Protein 3ELB (pdb70)

CATH classification: 3.40.50.620 (+1 more: 3.40.50.620)

Foldseek 3Di:
DDPAAEEEEEDAQLDFLQVLVQLLQRLCRPAYEYEHAAQVQVVVPPNGRLDHQVQSLLCVQQQSHPYYHYHDHPADAPVVCVVVVHQAYEDADDQAADPVRHHSCCHRVVVVRYHYDYGAPWDDPVLLLVLVAAPDDIPDDFDPVLLVSLAPPDADDPPEAEEEEEDACAPPGSLNLLQLVQVLVPGPHYAYEYEHAAQVVCCVVVHGHPDSHLRRSSSRVSRGNSHNYYRSHDDQAPDPCNCVVNVHQAYEDEPDDQDADPVRHRSCPVCVVVVRYDYHHSVDPDDPVVVSVSSVD

Solvent-accessible surface area: 14843 Å² total

Structure (mmCIF, N/CA/C/O backbone):
data_3ELB
#
_entry.id   3ELB
#
_cell.length_a   74.179
_cell.length_b   74.179
_cell.length_c   139.723
_cell.angle_alpha   90.00
_cell.angle_beta   90.00
_cell.angle_gamma   90.00
#
_symmetry.space_group_name_H-M   'P 41 21 2'
#
loop_
_entity.id
_entity.type
_entity.pdbx_description
1 polymer 'Ethanolamine-phosphate cytidylyltransferase'
2 non-polymer "CYTIDINE-5'-MONOPHOSPHATE"
3 non-polymer GLYCEROL
4 water water
#
loop_
_atom_site.group_PDB
_atom_site.id
_atom_site.type_symbol
_atom_site.label_atom_id
_atom_site.label_alt_id
_atom_site.label_comp_id
_atom_site.label_asym_id
_atom_site.label_entity_id
_atom_site.label_seq_id
_atom_site.pdbx_PDB_ins_code
_atom_site.Cartn_x
_atom_site.Cartn_y
_atom_site.Cartn_z
_atom_site.occupancy
_atom_site.B_iso_or_equiv
_atom_site.auth_seq_id
_atom_site.auth_comp_id
_atom_site.auth_asym_id
_atom_site.auth_atom_id
_atom_site.pdbx_PDB_model_num
ATOM 1 N N . GLY A 1 4 ? 54.822 30.294 68.660 1.00 45.15 19 GLY A N 1
ATOM 2 C CA . GLY A 1 4 ? 53.465 30.801 68.302 1.00 44.39 19 GLY A CA 1
ATOM 3 C C . GLY A 1 4 ? 52.364 30.137 69.098 1.00 44.30 19 GLY A C 1
ATOM 4 O O . GLY A 1 4 ? 51.205 30.527 68.971 1.00 44.70 19 GLY A O 1
ATOM 5 N N . ARG A 1 5 ? 52.699 29.099 69.878 1.00 43.73 20 ARG A N 1
ATOM 6 C CA . ARG A 1 5 ? 51.798 28.631 70.932 1.00 42.74 20 ARG A CA 1
ATOM 7 C C . ARG A 1 5 ? 52.469 28.122 72.237 1.00 41.30 20 ARG A C 1
ATOM 8 O O . ARG A 1 5 ? 52.348 28.828 73.244 1.00 42.28 20 ARG A O 1
ATOM 16 N N . ARG A 1 6 ? 53.144 26.967 72.314 1.00 38.73 21 ARG A N 1
ATOM 17 C CA . ARG A 1 6 ? 53.303 25.956 71.283 1.00 36.65 21 ARG A CA 1
ATOM 18 C C . ARG A 1 6 ? 52.087 25.038 71.226 1.00 33.69 21 ARG A C 1
ATOM 19 O O . ARG A 1 6 ? 51.232 25.083 72.107 1.00 33.60 21 ARG A O 1
ATOM 23 N N . ALA A 1 7 ? 52.021 24.202 70.195 1.00 29.96 22 ALA A N 1
ATOM 24 C CA . ALA A 1 7 ? 50.890 23.298 70.024 1.00 27.48 22 ALA A CA 1
ATOM 25 C C . ALA A 1 7 ? 50.923 22.246 71.117 1.00 24.61 22 ALA A C 1
ATOM 26 O O . ALA A 1 7 ? 51.990 21.758 71.480 1.00 23.17 22 ALA A O 1
ATOM 28 N N . VAL A 1 8 ? 49.746 21.897 71.624 1.00 21.65 23 VAL A N 1
ATOM 29 C CA . VAL A 1 8 ? 49.627 20.766 72.554 1.00 20.33 23 VAL A CA 1
ATOM 30 C C . VAL A 1 8 ? 49.027 19.577 71.799 1.00 18.26 23 VAL A C 1
ATOM 31 O O . VAL A 1 8 ? 47.909 19.641 71.304 1.00 16.94 23 VAL A O 1
ATOM 35 N N . ARG A 1 9 ? 49.801 18.522 71.688 1.00 17.35 24 ARG A N 1
ATOM 36 C CA . ARG A 1 9 ? 49.416 17.337 70.968 1.00 17.08 24 ARG A CA 1
ATOM 37 C C . ARG A 1 9 ? 48.970 16.332 72.017 1.00 16.94 24 ARG A C 1
ATOM 38 O O . ARG A 1 9 ? 49.697 16.081 72.975 1.00 17.12 24 ARG A O 1
ATOM 46 N N . VAL A 1 10 ? 47.782 15.761 71.820 1.00 16.42 25 VAL A N 1
ATOM 47 C CA . VAL A 1 10 ? 47.141 14.856 72.791 1.00 15.63 25 VAL A CA 1
ATOM 48 C C . VAL A 1 10 ? 47.047 13.453 72.222 1.00 16.38 25 VAL A C 1
ATOM 49 O O . VAL A 1 10 ? 46.723 13.293 71.047 1.00 16.32 25 VAL A O 1
ATOM 53 N N . TRP A 1 11 ? 47.310 12.454 73.073 1.00 16.53 26 TRP A N 1
ATOM 54 C CA . TRP A 1 11 ? 47.260 11.030 72.737 1.00 16.44 26 TRP A CA 1
ATOM 55 C C . TRP A 1 11 ? 46.077 10.347 73.439 1.00 16.83 26 TRP A C 1
ATOM 56 O O . TRP A 1 11 ? 45.820 10.615 74.631 1.00 16.40 26 TRP A O 1
ATOM 67 N N . CYS A 1 12 ? 45.364 9.503 72.693 1.00 16.38 27 CYS A N 1
ATOM 68 C CA . CYS A 1 12 ? 44.474 8.485 73.249 1.00 16.75 27 CYS A CA 1
ATOM 69 C C . CYS A 1 12 ? 4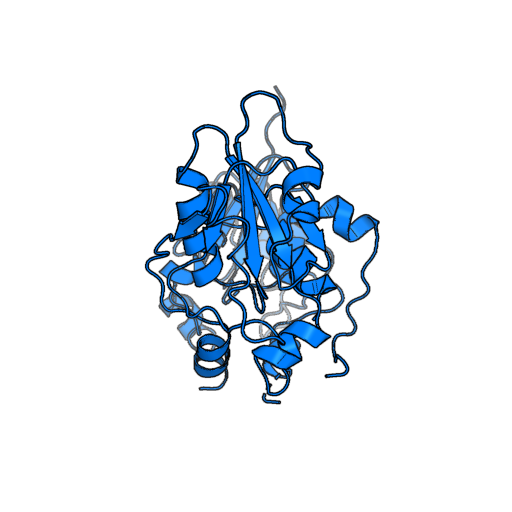4.846 7.187 72.611 1.00 16.62 27 CYS A C 1
ATOM 70 O O . CYS A 1 12 ? 45.386 7.180 71.494 1.00 16.46 27 CYS A O 1
ATOM 73 N N . ASP A 1 13 ? 44.522 6.088 73.267 1.00 16.77 28 ASP A N 1
ATOM 74 C CA . ASP A 1 13 ? 44.556 4.784 72.599 1.00 18.15 28 ASP A CA 1
ATOM 75 C C . ASP A 1 13 ? 43.457 3.853 73.107 1.00 18.52 28 ASP A C 1
ATOM 76 O O . ASP A 1 13 ? 42.790 4.146 74.097 1.00 18.14 28 ASP A O 1
ATOM 81 N N . GLY A 1 14 ? 43.246 2.763 72.390 1.00 19.21 29 GLY A N 1
ATOM 82 C CA . GLY A 1 14 ? 42.157 1.863 72.724 1.00 20.19 29 GLY A CA 1
ATOM 83 C C . GLY A 1 14 ? 41.894 0.853 71.646 1.00 19.72 29 GLY A C 1
ATOM 84 O O . GLY A 1 14 ? 42.576 0.814 70.619 1.00 20.24 29 GLY A O 1
ATOM 85 N N . CYS A 1 15 ? 40.908 0.012 71.904 1.00 20.26 30 CYS A N 1
ATOM 86 C CA . CYS A 1 15 ? 40.482 -1.003 70.955 1.00 20.56 30 CYS A CA 1
ATOM 87 C C . CYS A 1 15 ? 39.548 -0.400 69.889 1.00 19.83 30 CYS A C 1
ATOM 88 O O . CYS A 1 15 ? 39.639 -0.735 68.705 1.00 18.86 30 CYS A O 1
ATOM 91 N N . TYR A 1 16 ? 38.631 0.472 70.313 1.00 19.72 31 TYR A N 1
ATOM 92 C CA . TYR A 1 16 ? 37.626 1.054 69.394 1.00 19.96 31 TYR A CA 1
ATOM 93 C C . TYR A 1 16 ? 36.931 -0.041 68.579 1.00 20.34 31 TYR A C 1
ATOM 94 O O . TYR A 1 16 ? 36.826 0.027 67.354 1.00 20.79 31 TYR A O 1
ATOM 103 N N . ASP A 1 17 ? 36.478 -1.062 69.291 1.00 20.73 32 ASP A N 1
ATOM 104 C CA . ASP A 1 17 ? 35.756 -2.171 68.704 1.00 21.93 32 ASP A CA 1
ATOM 105 C C . ASP A 1 17 ? 34.264 -1.924 68.968 1.00 22.52 32 ASP A C 1
ATOM 106 O O . ASP A 1 17 ? 33.852 -1.943 70.115 1.00 22.37 32 ASP A O 1
ATOM 119 N N . VAL A 1 19 ? 32.513 1.133 67.875 1.00 21.02 34 VAL A N 1
ATOM 120 C CA . VAL A 1 19 ? 32.579 2.529 68.279 1.00 19.94 34 VAL A CA 1
ATOM 121 C C . VAL A 1 19 ? 31.170 3.071 68.487 1.00 19.20 34 VAL A C 1
ATOM 122 O O . VAL A 1 19 ? 30.279 2.827 67.673 1.00 20.18 34 VAL A O 1
ATOM 126 N N . HIS A 1 20 ? 30.950 3.755 69.600 1.00 17.68 35 HIS A N 1
ATOM 127 C CA . HIS A 1 20 ? 29.667 4.386 69.863 1.00 16.57 35 HIS A CA 1
ATOM 128 C C . HIS A 1 20 ? 29.905 5.807 70.338 1.00 16.21 35 HIS A C 1
ATOM 129 O O . HIS A 1 20 ? 31.045 6.246 70.495 1.00 16.64 35 HIS A O 1
ATOM 136 N N . TYR A 1 21 ? 28.837 6.536 70.618 1.00 16.45 36 TYR A N 1
ATOM 137 C CA . TYR A 1 21 ? 28.989 7.973 70.903 1.00 16.64 36 TYR A CA 1
ATOM 138 C C . TYR A 1 21 ? 29.745 8.251 72.207 1.00 16.98 36 TYR A C 1
ATOM 139 O O . TYR A 1 21 ? 30.218 9.355 72.406 1.00 16.63 36 TYR A O 1
ATOM 148 N N . GLY A 1 22 ? 29.834 7.259 73.098 1.00 17.43 37 GLY A N 1
ATOM 149 C CA . GLY A 1 22 ? 30.766 7.309 74.225 1.00 17.35 37 GLY A CA 1
ATOM 150 C C . GLY A 1 22 ? 32.245 7.438 73.852 1.00 17.67 37 GLY A C 1
ATOM 151 O O . GLY A 1 22 ? 32.983 8.265 74.417 1.00 19.02 37 GLY A O 1
ATOM 152 N N . HIS A 1 23 ? 32.711 6.611 72.931 1.00 17.52 38 HIS A N 1
ATOM 153 C CA 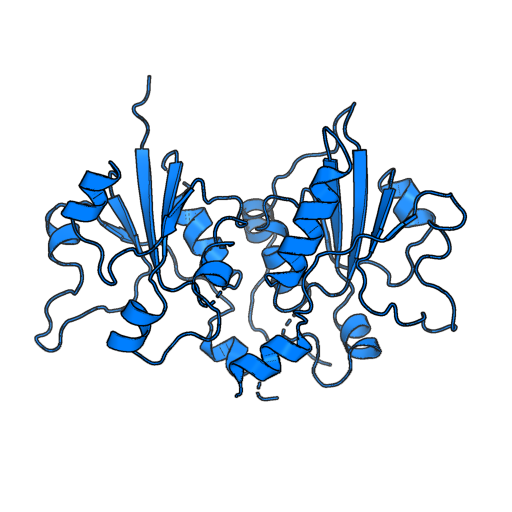. HIS A 1 23 ? 34.073 6.740 72.422 1.00 17.19 38 HIS A CA 1
ATOM 154 C C . HIS A 1 23 ? 34.229 8.116 71.792 1.00 16.52 38 HIS A C 1
ATOM 155 O O . HIS A 1 23 ? 35.182 8.832 72.076 1.00 17.00 38 HIS A O 1
ATOM 162 N N . SER A 1 24 ? 33.247 8.514 70.990 1.00 16.18 39 SER A N 1
ATOM 163 C CA . SER A 1 24 ? 33.261 9.824 70.338 1.00 16.13 39 SER A CA 1
ATOM 164 C C . SER A 1 24 ? 33.357 10.975 71.321 1.00 15.44 39 SER A C 1
ATOM 165 O O . SER A 1 24 ? 34.083 11.922 71.088 1.00 15.04 39 SER A O 1
ATOM 168 N N . ASN A 1 25 ? 32.583 10.920 72.398 1.00 15.19 40 ASN A N 1
ATOM 169 C CA . ASN A 1 25 ? 32.577 11.987 73.369 1.00 14.73 40 ASN A CA 1
ATOM 170 C C . ASN A 1 25 ? 33.901 12.036 74.127 1.00 14.73 40 ASN A C 1
ATOM 171 O O . ASN A 1 25 ? 34.353 13.107 74.509 1.00 14.86 40 ASN A O 1
ATOM 176 N N . GLN A 1 26 ? 34.501 10.880 74.386 1.00 14.48 41 GLN A N 1
ATOM 177 C CA . GLN A 1 26 ? 35.814 10.835 75.031 1.00 15.82 41 GLN A CA 1
ATOM 178 C C . GLN A 1 26 ? 36.884 11.483 74.119 1.00 14.60 41 GLN A C 1
ATOM 179 O O . GLN A 1 26 ? 37.697 12.291 74.566 1.00 13.97 41 GLN A O 1
ATOM 185 N N . LEU A 1 27 ? 36.849 11.161 72.834 1.00 14.11 42 LEU A N 1
ATOM 186 C CA . LEU A 1 27 ? 37.788 11.772 71.875 1.00 14.05 42 LEU A CA 1
ATOM 187 C C . LEU A 1 27 ? 37.567 13.267 71.747 1.00 13.55 42 LEU A C 1
ATOM 188 O O . LEU A 1 27 ? 38.516 14.026 71.630 1.00 13.98 42 LEU A O 1
ATOM 193 N N . ARG A 1 28 ? 36.314 13.701 71.772 1.00 13.58 43 ARG A N 1
ATOM 194 C CA . ARG A 1 28 ? 36.004 15.149 71.761 1.00 13.57 43 ARG A CA 1
ATOM 195 C C . ARG A 1 28 ? 36.655 15.854 72.943 1.00 12.89 43 ARG A C 1
ATOM 196 O O . ARG A 1 28 ? 37.222 16.962 72.817 1.00 12.55 43 ARG A O 1
ATOM 204 N N . GLN A 1 29 ? 36.534 15.225 74.108 1.00 13.10 44 GLN A N 1
ATOM 205 C CA . GLN A 1 29 ? 37.074 15.784 75.342 1.00 13.56 44 GLN A CA 1
ATOM 206 C C . GLN A 1 29 ? 38.586 15.880 75.285 1.00 14.02 44 GLN A C 1
ATOM 207 O O . GLN A 1 29 ? 39.167 16.865 75.704 1.00 13.58 44 GLN A O 1
ATOM 213 N N . ALA A 1 30 ? 39.205 14.826 74.791 1.00 13.63 45 ALA A N 1
ATOM 214 C CA . ALA A 1 30 ? 40.647 14.786 74.664 1.00 14.62 45 ALA A CA 1
ATOM 215 C C . ALA A 1 30 ? 41.127 15.895 73.734 1.00 14.79 45 ALA A C 1
ATOM 216 O O . ALA A 1 30 ? 42.069 16.625 74.054 1.00 14.14 45 ALA A O 1
ATOM 218 N N . ARG A 1 31 ? 40.446 16.058 72.597 1.00 15.32 46 ARG A N 1
ATOM 219 C CA . ARG A 1 31 ? 40.836 17.096 71.642 1.00 15.68 46 ARG A CA 1
ATOM 220 C C . ARG A 1 31 ? 40.661 18.506 72.242 1.00 16.01 46 ARG A C 1
ATOM 221 O O . ARG A 1 31 ? 41.474 19.402 71.981 1.00 16.60 46 ARG A O 1
ATOM 229 N N . ALA A 1 32 ? 39.630 18.702 73.061 1.00 16.14 47 ALA A N 1
ATOM 230 C CA . ALA A 1 32 ? 39.407 20.006 73.729 1.00 16.14 47 ALA A CA 1
ATOM 231 C C . ALA A 1 32 ? 40.513 20.405 74.740 1.00 16.47 47 ALA A C 1
ATOM 232 O O . ALA A 1 32 ? 40.650 21.584 75.069 1.00 16.74 47 ALA A O 1
ATOM 242 N N . GLY A 1 34 ? 43.706 20.154 74.016 1.00 17.27 49 GLY A N 1
ATOM 243 C CA . GLY A 1 34 ? 44.896 20.557 73.287 1.00 17.32 49 GLY A CA 1
ATOM 244 C C . GLY A 1 34 ? 44.567 21.082 71.910 1.00 17.29 49 GLY A C 1
ATOM 245 O O . GLY A 1 34 ? 43.510 21.619 71.695 1.00 16.63 49 GLY A O 1
ATOM 246 N N . ASP A 1 35 ? 45.489 20.915 70.978 1.00 17.68 50 ASP A N 1
ATOM 247 C CA . ASP A 1 35 ? 45.327 21.508 69.648 1.00 18.47 50 ASP A CA 1
ATOM 248 C C . ASP A 1 35 ? 45.228 20.456 68.579 1.00 17.54 50 ASP A C 1
ATOM 249 O O . ASP A 1 35 ? 44.851 20.757 67.445 1.00 18.78 50 ASP A O 1
ATOM 254 N N . TYR A 1 36 ? 45.556 19.221 68.926 1.00 16.37 51 TYR A N 1
ATOM 255 C CA . TYR A 1 36 ? 45.728 18.159 67.942 1.00 15.46 51 TYR A CA 1
ATOM 256 C C . TYR A 1 36 ? 45.556 16.835 68.647 1.00 14.46 51 TYR A C 1
ATOM 257 O O . TYR A 1 36 ? 46.057 16.669 69.741 1.00 14.88 51 TYR A O 1
ATOM 266 N N . LEU A 1 37 ? 44.886 15.881 68.006 1.00 15.41 52 LEU A N 1
ATOM 267 C CA . LEU A 1 37 ? 44.608 14.585 68.614 1.00 14.92 52 LEU A CA 1
ATOM 268 C C . LEU A 1 37 ? 45.055 13.414 67.776 1.00 15.15 52 LEU A C 1
ATOM 269 O O . LEU A 1 37 ? 44.673 13.274 66.630 1.00 15.46 52 LEU A O 1
ATOM 274 N N . ILE A 1 38 ? 45.849 12.547 68.388 1.00 15.16 53 ILE A N 1
ATOM 275 C CA . ILE A 1 38 ? 46.348 11.364 67.754 1.00 14.90 53 ILE A CA 1
ATOM 276 C C . ILE A 1 38 ? 45.850 10.177 68.543 1.00 14.66 53 ILE A C 1
ATOM 277 O O . ILE A 1 38 ? 45.918 10.194 69.777 1.00 14.06 53 ILE A O 1
ATOM 282 N N . VAL A 1 39 ? 45.335 9.167 67.852 1.00 14.22 54 VAL A N 1
ATOM 283 C CA . VAL A 1 39 ? 44.717 8.044 68.503 1.00 15.02 54 VAL A CA 1
ATOM 284 C C . VAL A 1 39 ? 45.414 6.750 68.102 1.00 16.14 54 VAL A C 1
ATOM 285 O O . VAL A 1 39 ? 45.406 6.368 66.922 1.00 16.83 54 VAL A O 1
ATOM 289 N N . GLY A 1 40 ? 46.040 6.093 69.073 1.00 16.80 55 GLY A N 1
ATOM 290 C CA . GLY A 1 40 ? 46.645 4.769 68.840 1.00 17.95 55 GLY A CA 1
ATOM 291 C C . GLY A 1 40 ? 45.607 3.655 68.890 1.00 18.35 55 GLY A C 1
ATOM 292 O O . GLY A 1 40 ? 44.854 3.566 69.836 1.00 18.57 55 GLY A O 1
ATOM 293 N N . VAL A 1 41 ? 45.552 2.820 67.869 1.00 18.66 56 VAL A N 1
ATOM 294 C CA . VAL A 1 41 ? 44.586 1.732 67.831 1.00 19.33 56 VAL A CA 1
ATOM 295 C C . VAL A 1 41 ? 45.304 0.387 67.772 1.00 20.22 56 VAL A C 1
ATOM 296 O O . VAL A 1 41 ? 46.187 0.201 66.934 1.00 20.63 56 VAL A O 1
ATOM 300 N N . HIS A 1 42 ? 44.907 -0.548 68.634 1.00 20.97 57 HIS A N 1
ATOM 301 C CA . HIS A 1 42 ? 45.626 -1.824 68.775 1.00 21.95 57 HIS A CA 1
ATOM 302 C C . HIS A 1 42 ? 45.284 -2.789 67.642 1.00 22.67 57 HIS A C 1
ATOM 303 O O . HIS A 1 42 ? 44.165 -2.769 67.107 1.00 22.81 57 HIS A O 1
ATOM 310 N N . THR A 1 43 ? 46.231 -3.667 67.311 1.00 23.20 58 THR A N 1
ATOM 311 C CA . THR A 1 43 ? 46.006 -4.731 66.323 1.00 23.78 58 THR A CA 1
ATOM 312 C C . THR A 1 43 ? 45.066 -5.814 66.863 1.00 24.48 58 THR A C 1
ATOM 313 O O . THR A 1 43 ? 44.935 -5.977 68.063 1.00 23.57 58 THR A O 1
ATOM 317 N N . ASP A 1 44 ? 44.434 -6.567 65.971 1.00 26.36 59 ASP A N 1
ATOM 318 C CA . ASP A 1 44 ? 43.639 -7.717 66.395 1.00 28.57 59 ASP A CA 1
ATOM 319 C C . ASP A 1 44 ? 44.462 -8.659 67.302 1.00 30.06 59 ASP A C 1
ATOM 320 O O . ASP A 1 44 ? 43.977 -9.087 68.358 1.00 30.36 59 ASP A O 1
ATOM 325 N N . GLU A 1 45 ? 45.705 -8.958 66.898 1.00 31.97 60 GLU A N 1
ATOM 326 C CA . GLU A 1 45 ? 46.600 -9.867 67.665 1.00 33.37 60 GLU A CA 1
ATOM 327 C C . GLU A 1 45 ? 46.855 -9.340 69.072 1.00 33.20 60 GLU A C 1
ATOM 328 O O . GLU A 1 45 ? 46.690 -10.063 70.067 1.00 33.37 60 GLU A O 1
ATOM 334 N N . GLU A 1 46 ? 47.236 -8.073 69.163 1.00 33.01 61 GLU A N 1
ATOM 335 C CA . GLU A 1 46 ? 47.553 -7.483 70.461 1.00 32.96 61 GLU A CA 1
ATOM 336 C C . GLU A 1 46 ? 46.354 -7.530 71.404 1.00 32.97 61 GLU A C 1
ATOM 337 O O . GLU A 1 46 ? 46.510 -7.760 72.612 1.00 32.97 61 GLU A O 1
ATOM 343 N N . ILE A 1 47 ? 45.160 -7.305 70.857 1.00 32.70 62 ILE A N 1
ATOM 344 C CA . ILE A 1 47 ? 43.944 -7.358 71.651 1.00 32.39 62 ILE A CA 1
ATOM 345 C C . ILE A 1 47 ? 43.668 -8.805 72.099 1.00 33.56 62 ILE A C 1
ATOM 346 O O . ILE A 1 47 ? 43.348 -9.033 73.272 1.00 32.89 62 ILE A O 1
ATOM 351 N N . ALA A 1 48 ? 43.770 -9.764 71.166 1.00 34.73 63 ALA A N 1
ATOM 352 C CA . ALA A 1 48 ? 43.509 -11.188 71.491 1.00 36.30 63 ALA A CA 1
ATOM 353 C C . ALA A 1 48 ? 44.418 -11.692 72.640 1.00 37.30 63 ALA A C 1
ATOM 354 O O . ALA A 1 48 ? 43.973 -12.450 73.503 1.00 38.62 63 ALA A O 1
ATOM 356 N N . LYS A 1 49 ? 45.667 -11.237 72.680 1.00 38.55 64 LYS A N 1
ATOM 357 C CA . LYS A 1 49 ? 46.563 -11.514 73.813 1.00 39.18 64 LYS A CA 1
ATOM 358 C C . LYS A 1 49 ? 45.949 -11.165 75.166 1.00 39.45 64 LYS A C 1
ATOM 359 O O . LYS A 1 49 ? 46.122 -11.899 76.138 1.00 39.55 64 LYS A O 1
ATOM 365 N N . HIS A 1 50 ? 45.236 -10.046 75.235 1.00 39.30 65 HIS A N 1
ATOM 366 C CA . HIS A 1 50 ? 44.758 -9.523 76.516 1.00 39.13 65 HIS A CA 1
ATOM 367 C C . HIS A 1 50 ? 43.325 -9.866 76.852 1.00 39.27 65 HIS A C 1
ATOM 368 O O . HIS A 1 50 ? 42.956 -9.897 78.019 1.00 39.86 65 HIS A O 1
ATOM 375 N N . LYS A 1 51 ? 42.507 -10.099 75.840 1.00 39.48 66 LYS A N 1
ATOM 376 C CA . LYS A 1 51 ? 41.119 -10.468 76.072 1.00 39.60 66 LYS A CA 1
ATOM 377 C C . LYS A 1 51 ? 40.636 -11.175 74.820 1.00 39.33 66 LYS A C 1
ATOM 378 O O . LYS A 1 51 ? 41.460 -11.573 74.006 1.00 39.85 66 LYS A O 1
ATOM 384 N N . GLY A 1 52 ? 39.341 -11.389 74.653 1.00 39.03 67 GLY A N 1
ATOM 385 C CA . GLY A 1 52 ? 38.876 -12.014 73.411 1.00 38.83 67 GLY A CA 1
ATOM 386 C C . GLY A 1 52 ? 39.361 -11.268 72.173 1.00 38.30 67 GLY A C 1
ATOM 387 O O . GLY A 1 52 ? 39.727 -10.097 72.263 1.00 38.92 67 GLY A O 1
ATOM 388 N N . PRO A 1 53 ? 39.384 -11.935 71.008 1.00 37.49 68 PRO A N 1
ATOM 389 C CA . PRO A 1 53 ? 39.628 -11.189 69.773 1.00 36.97 68 PRO A CA 1
ATOM 390 C C . PRO A 1 53 ? 38.479 -10.215 69.472 1.00 36.09 68 PRO A C 1
ATOM 391 O O . PRO A 1 53 ? 37.359 -10.448 69.909 1.00 35.05 68 PRO A O 1
ATOM 395 N N . PRO A 1 54 ? 38.770 -9.110 68.761 1.00 35.41 69 PRO A N 1
ATOM 396 C CA . PRO A 1 54 ? 37.752 -8.094 68.480 1.00 34.84 69 PRO A CA 1
ATOM 397 C C . PRO A 1 54 ? 36.736 -8.511 67.424 1.00 33.97 69 PRO A C 1
ATOM 398 O O . PRO A 1 54 ? 37.023 -9.351 66.573 1.00 33.83 69 PRO A O 1
ATOM 402 N N . VAL A 1 55 ? 35.552 -7.910 67.484 1.00 32.92 70 VAL A N 1
ATOM 403 C CA . VAL A 1 55 ? 34.533 -8.131 66.479 1.00 31.43 70 VAL A CA 1
ATOM 404 C C . VAL A 1 55 ? 34.954 -7.570 65.141 1.00 30.84 70 VAL A C 1
ATOM 405 O O . VAL A 1 55 ? 34.803 -8.228 64.108 1.00 30.55 70 VAL A O 1
ATOM 409 N N . PHE A 1 56 ? 35.488 -6.351 65.150 1.00 29.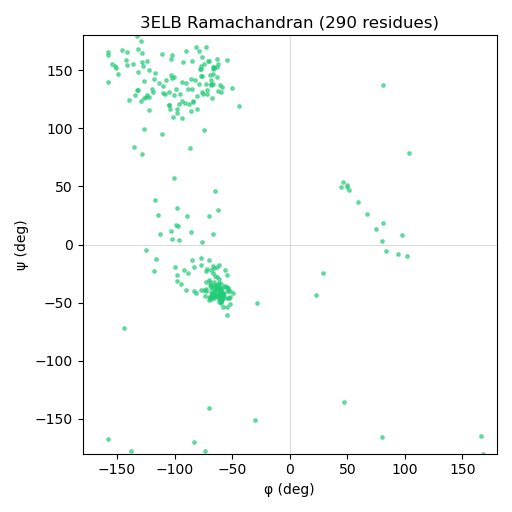75 71 PHE A N 1
ATOM 410 C CA . PHE A 1 56 ? 35.839 -5.691 63.909 1.00 28.93 71 PHE A CA 1
ATOM 411 C C . PHE A 1 56 ? 37.329 -5.805 63.657 1.00 28.95 71 PHE A C 1
ATOM 412 O O . PHE A 1 56 ? 38.134 -5.764 64.590 1.00 29.24 71 PHE A O 1
ATOM 420 N N . THR A 1 57 ? 37.682 -5.956 62.388 1.00 28.92 72 THR A N 1
ATOM 421 C CA . THR A 1 57 ? 39.075 -6.091 61.991 1.00 29.17 72 THR A CA 1
ATOM 422 C C . THR A 1 57 ? 39.798 -4.779 62.262 1.00 28.89 72 THR A C 1
ATOM 423 O O . THR A 1 57 ? 39.187 -3.701 62.249 1.00 28.46 72 THR A O 1
ATOM 427 N N . GLN A 1 58 ? 41.105 -4.873 62.491 1.00 28.55 73 GLN A N 1
ATOM 428 C CA . GLN A 1 58 ? 41.906 -3.692 62.766 1.00 27.91 73 GLN A CA 1
ATOM 429 C C . GLN A 1 58 ? 41.735 -2.631 61.699 1.00 27.11 73 GLN A C 1
ATOM 430 O O . GLN A 1 58 ? 41.692 -1.466 62.039 1.00 26.92 73 GLN A O 1
ATOM 436 N N . GLU A 1 59 ? 41.611 -3.008 60.427 1.00 26.45 74 GLU A N 1
ATOM 437 C CA . GLU A 1 59 ? 41.478 -1.990 59.388 1.00 26.93 74 GLU A CA 1
ATOM 438 C C . GLU A 1 59 ? 40.073 -1.321 59.426 1.00 25.90 74 GLU A C 1
ATOM 439 O O . GLU A 1 59 ? 39.948 -0.145 59.100 1.00 25.01 74 GLU A O 1
ATOM 445 N N . GLU A 1 60 ? 39.043 -2.070 59.822 1.00 24.58 75 GLU A N 1
ATOM 446 C CA . GLU A 1 60 ? 37.722 -1.482 60.086 1.00 23.85 75 GLU A CA 1
ATOM 447 C C . GLU A 1 60 ? 37.805 -0.492 61.242 1.00 22.86 75 GLU A C 1
ATOM 448 O O . GLU A 1 60 ? 37.250 0.603 61.158 1.00 22.80 75 GLU A O 1
ATOM 454 N N . ARG A 1 61 ? 38.507 -0.879 62.307 1.00 22.03 76 ARG A N 1
ATOM 455 C CA . ARG A 1 61 ? 38.584 -0.064 63.511 1.00 20.96 76 ARG A CA 1
ATOM 456 C C . ARG A 1 61 ? 39.376 1.205 63.242 1.00 20.79 76 ARG A C 1
ATOM 457 O O . ARG A 1 61 ? 38.984 2.296 63.716 1.00 19.73 76 ARG A O 1
ATOM 465 N N . TYR A 1 62 ? 40.464 1.078 62.480 1.00 19.69 77 TYR A N 1
ATOM 466 C CA . TYR A 1 62 ? 41.265 2.224 62.088 1.00 20.68 77 TYR A CA 1
ATOM 467 C C . TYR A 1 62 ? 40.431 3.248 61.326 1.00 20.08 77 TYR A C 1
ATOM 468 O O . TYR A 1 62 ? 40.570 4.463 61.519 1.00 19.78 77 TYR A O 1
ATOM 477 N N . LYS A 1 63 ? 39.612 2.752 60.414 1.00 19.75 78 LYS A N 1
ATOM 478 C CA . LYS A 1 63 ? 38.862 3.625 59.520 1.00 20.35 78 LYS A CA 1
ATOM 479 C C . LYS A 1 63 ? 37.763 4.384 60.298 1.00 19.29 78 LYS A C 1
ATOM 480 O O . LYS A 1 63 ? 37.568 5.581 60.115 1.00 17.35 78 LYS A O 1
ATOM 494 N N . VAL A 1 65 ? 37.678 5.102 63.562 1.00 16.77 80 VAL A N 1
ATOM 495 C CA . VAL A 1 65 ? 38.282 6.126 64.427 1.00 16.45 80 VAL A CA 1
ATOM 496 C C . VAL A 1 65 ? 38.677 7.368 63.621 1.00 16.50 80 VAL A C 1
ATOM 497 O O . VAL A 1 65 ? 38.419 8.482 64.036 1.00 15.37 80 VAL A O 1
ATOM 501 N N . GLN A 1 66 ? 39.272 7.165 62.446 1.00 16.81 81 GLN A N 1
ATOM 502 C CA . GLN A 1 66 ? 39.691 8.280 61.590 1.00 16.96 81 GLN A CA 1
ATOM 503 C C . GLN A 1 66 ? 38.510 9.135 61.103 1.00 15.51 81 GLN A C 1
ATOM 504 O O . GLN A 1 66 ? 38.691 10.320 60.814 1.00 14.43 81 GLN A O 1
ATOM 510 N N . ALA A 1 67 ? 37.323 8.524 60.994 1.00 14.22 82 ALA A N 1
ATOM 511 C CA . ALA A 1 67 ? 36.098 9.217 60.563 1.00 14.09 82 ALA A CA 1
ATOM 512 C C . ALA A 1 67 ? 35.512 10.168 61.625 1.00 14.45 82 ALA A C 1
ATOM 513 O O . ALA A 1 67 ? 34.789 11.106 61.285 1.00 14.27 82 ALA A O 1
ATOM 515 N N . ILE A 1 68 ? 35.839 9.929 62.898 1.00 13.45 83 ILE A N 1
ATOM 516 C CA . ILE A 1 68 ? 35.430 10.822 63.993 1.00 13.02 83 ILE A CA 1
ATOM 517 C C . ILE A 1 68 ? 36.134 12.142 63.884 1.00 12.98 83 ILE A C 1
ATOM 518 O O . ILE A 1 68 ? 37.363 12.188 63.881 1.00 13.98 83 ILE A O 1
ATOM 523 N N . LYS A 1 69 ? 35.369 13.228 63.870 1.00 12.86 84 LYS A N 1
ATOM 524 C CA . LYS A 1 69 ? 35.873 14.500 63.406 1.00 13.54 84 LYS A CA 1
ATOM 525 C C . LYS A 1 69 ? 36.926 15.142 64.294 1.00 13.64 84 LYS A C 1
ATOM 526 O O . LYS A 1 69 ? 37.705 15.960 63.822 1.00 13.75 84 LYS A O 1
ATOM 532 N N . TRP A 1 70 ? 36.969 14.764 65.567 1.00 14.14 85 TRP A N 1
ATOM 533 C CA . TRP A 1 70 ? 37.972 15.290 66.481 1.00 14.18 85 TRP A CA 1
ATOM 534 C C . TRP A 1 70 ? 39.384 14.674 66.325 1.00 14.56 85 TRP A C 1
ATOM 535 O O . TRP A 1 70 ? 40.373 15.246 66.819 1.00 14.93 85 TRP A O 1
ATOM 546 N N . VAL A 1 71 ? 39.452 13.528 65.660 1.00 14.38 86 VAL A N 1
ATOM 547 C CA . VAL A 1 71 ? 40.677 12.763 65.479 1.00 14.93 86 VAL A CA 1
ATOM 548 C C . VAL A 1 71 ? 41.480 13.306 64.288 1.00 16.41 86 VAL A C 1
ATOM 549 O O . VAL A 1 71 ? 40.958 13.418 63.176 1.00 15.90 86 VAL A O 1
ATOM 553 N N . ASP A 1 72 ? 42.733 13.681 64.524 1.00 17.05 87 ASP A N 1
ATOM 554 C CA . ASP A 1 72 ? 43.601 14.154 63.424 1.00 18.22 87 ASP A CA 1
ATOM 555 C C . ASP A 1 72 ? 44.377 13.012 62.764 1.00 18.77 87 ASP A C 1
ATOM 556 O O . ASP A 1 72 ? 44.543 12.992 61.546 1.00 18.03 87 ASP A O 1
ATOM 561 N N . GLU A 1 73 ? 44.847 12.056 63.555 1.00 19.36 88 GLU A N 1
ATOM 562 C CA . GLU A 1 73 ? 45.461 10.872 62.981 1.00 20.13 88 GLU A CA 1
ATOM 563 C C . GLU A 1 73 ? 45.348 9.619 63.829 1.00 19.15 88 GLU A C 1
ATOM 564 O O . GLU A 1 73 ? 45.200 9.671 65.036 1.00 18.04 88 GLU A O 1
ATOM 570 N N . VAL A 1 74 ? 45.380 8.493 63.142 1.00 18.73 89 VAL A N 1
ATOM 571 C CA . VAL A 1 74 ? 45.337 7.195 63.757 1.00 19.94 89 VAL A CA 1
ATOM 572 C C . VAL A 1 74 ? 46.715 6.557 63.628 1.00 20.86 89 VAL A C 1
ATOM 573 O O . VAL A 1 74 ? 47.313 6.544 62.539 1.00 22.07 89 VAL A O 1
ATOM 577 N N . VAL A 1 75 ? 47.233 6.065 64.744 1.00 20.76 90 VAL A N 1
ATOM 578 C CA . VAL A 1 75 ? 48.455 5.283 64.734 1.00 20.82 90 VAL A CA 1
ATOM 579 C C . VAL A 1 75 ? 48.063 3.826 64.837 1.00 21.06 90 VAL A C 1
ATOM 580 O O . VAL A 1 75 ? 47.589 3.394 65.872 1.00 20.38 90 VAL A O 1
ATOM 584 N N . PRO A 1 76 ? 48.233 3.052 63.749 1.00 22.01 91 PRO A N 1
ATOM 585 C CA . PRO A 1 76 ? 47.927 1.633 63.842 1.00 22.54 91 PRO A CA 1
ATOM 586 C C . PRO A 1 76 ? 48.963 0.902 64.714 1.00 22.84 91 PRO A C 1
ATOM 587 O O . PRO A 1 76 ? 50.047 1.410 64.893 1.00 22.14 91 PRO A O 1
ATOM 591 N N . ALA A 1 77 ? 48.588 -0.253 65.255 1.00 23.03 92 ALA A N 1
ATOM 592 C CA . ALA A 1 77 ? 49.459 -1.097 66.062 1.00 23.53 92 ALA A CA 1
ATOM 593 C C . ALA A 1 77 ? 50.035 -0.455 67.321 1.00 23.35 92 ALA A C 1
ATOM 594 O O . ALA A 1 77 ? 51.157 -0.759 67.718 1.00 23.68 92 ALA A O 1
ATOM 596 N N . ALA A 1 78 ? 49.244 0.387 67.983 1.00 22.89 93 ALA A N 1
ATOM 597 C CA . ALA A 1 78 ? 49.628 0.985 69.254 1.00 22.35 93 ALA A CA 1
ATOM 598 C C . ALA A 1 78 ? 49.683 -0.070 70.361 1.00 22.68 93 ALA A C 1
ATOM 599 O O . ALA A 1 78 ? 48.802 -0.903 70.450 1.00 22.57 93 ALA A O 1
ATOM 601 N N . PRO A 1 79 ? 50.707 -0.018 71.229 1.00 23.85 94 PRO A N 1
ATOM 602 C CA . PRO A 1 79 ? 50.758 -1.018 72.314 1.00 24.23 94 PRO A CA 1
ATOM 603 C C . PRO A 1 79 ? 49.542 -0.893 73.230 1.00 25.05 94 PRO A C 1
ATOM 604 O O . PRO A 1 79 ? 48.933 0.183 73.327 1.00 24.36 94 PRO A O 1
ATOM 608 N N . TYR A 1 80 ? 49.212 -1.998 73.898 1.00 25.30 95 TYR A N 1
ATOM 609 C CA . TYR A 1 80 ? 48.026 -2.085 74.720 1.00 25.56 95 TYR A CA 1
ATOM 610 C C . TYR A 1 80 ? 48.028 -1.049 75.831 1.00 25.29 95 TYR A C 1
ATOM 611 O O . TYR A 1 80 ? 46.999 -0.431 76.091 1.00 24.23 95 TYR A O 1
ATOM 620 N N . VAL A 1 81 ? 49.189 -0.833 76.454 1.00 25.36 96 VAL A N 1
ATOM 621 C CA . VAL A 1 81 ? 49.318 0.121 77.550 1.00 25.35 96 VAL A CA 1
ATOM 622 C C . VAL A 1 81 ? 50.141 1.299 77.072 1.00 25.29 96 VAL A C 1
ATOM 623 O O . VAL A 1 81 ? 51.235 1.121 76.516 1.00 24.60 96 VAL A O 1
ATOM 627 N N . THR A 1 82 ? 49.616 2.495 77.317 1.00 25.02 97 THR A N 1
ATOM 628 C CA . THR A 1 82 ? 50.310 3.732 77.021 1.00 25.38 97 THR A CA 1
ATOM 629 C C . THR A 1 82 ? 51.637 3.830 77.784 1.00 26.03 97 THR A C 1
ATOM 630 O O . THR A 1 82 ? 51.652 3.623 78.990 1.00 25.90 97 THR A O 1
ATOM 634 N N . THR A 1 83 ? 52.724 4.163 77.086 1.00 26.83 98 THR A N 1
ATOM 635 C CA . THR A 1 83 ? 54.022 4.425 77.733 1.00 27.45 98 THR A CA 1
ATOM 636 C C . THR A 1 83 ? 54.563 5.795 77.381 1.00 28.01 98 THR A C 1
ATOM 637 O O . THR A 1 83 ? 54.188 6.382 76.375 1.00 27.77 98 THR A O 1
ATOM 641 N N . LEU A 1 84 ? 55.456 6.296 78.237 1.00 29.10 99 LEU A N 1
ATOM 642 C CA . LEU A 1 84 ? 56.216 7.516 77.957 1.00 29.37 99 LEU A CA 1
ATOM 643 C C . LEU A 1 84 ? 56.952 7.413 76.631 1.00 29.44 99 LEU A C 1
ATOM 644 O O . LEU A 1 84 ? 57.033 8.393 75.898 1.00 29.38 99 LEU A O 1
ATOM 649 N N . GLU A 1 85 ? 57.460 6.226 76.312 1.00 29.55 100 GLU A N 1
ATOM 650 C CA . GLU A 1 85 ? 58.129 6.013 75.041 1.00 30.08 100 GLU A CA 1
ATOM 651 C C . GLU A 1 85 ? 57.217 6.275 73.837 1.00 29.16 100 GLU A C 1
ATOM 652 O O . GLU A 1 85 ? 57.640 6.843 72.817 1.00 29.53 100 GLU A O 1
ATOM 658 N N . THR A 1 86 ? 55.971 5.842 73.936 1.00 27.89 101 THR A N 1
ATOM 659 C CA . THR A 1 86 ? 55.018 6.066 72.849 1.00 26.57 101 THR A CA 1
ATOM 660 C C . THR A 1 86 ? 54.648 7.555 72.746 1.00 25.76 101 THR A C 1
ATOM 661 O O . THR A 1 86 ? 54.653 8.131 71.660 1.00 25.19 101 THR A O 1
ATOM 665 N N . LEU A 1 87 ? 54.379 8.183 73.885 1.00 25.64 102 LEU A N 1
ATOM 666 C CA . LEU A 1 87 ? 54.074 9.616 73.919 1.00 25.43 102 LEU A CA 1
ATOM 667 C C . LEU A 1 87 ? 55.226 10.485 73.360 1.00 26.33 102 LEU A C 1
ATOM 668 O O . LEU A 1 87 ? 54.984 11.476 72.661 1.00 25.87 102 LEU A O 1
ATOM 673 N N . ASP A 1 88 ? 56.469 10.114 73.680 1.00 26.30 103 ASP A N 1
ATOM 674 C CA . ASP A 1 88 ? 57.632 10.791 73.107 1.00 26.69 103 ASP A CA 1
ATOM 675 C C . ASP A 1 88 ? 57.741 10.520 71.616 1.00 25.79 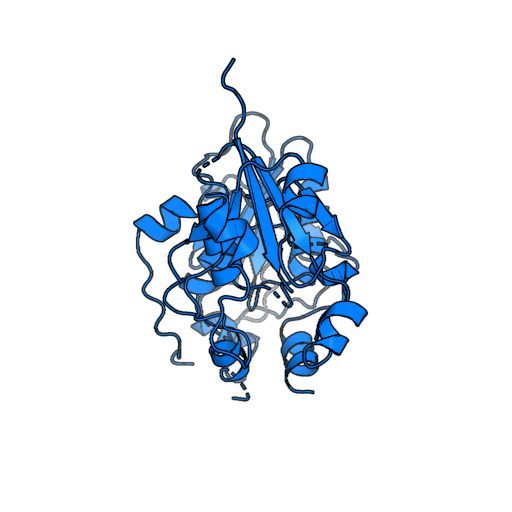103 ASP A C 1
ATOM 676 O O . ASP A 1 88 ? 57.958 11.443 70.864 1.00 25.39 103 ASP A O 1
ATOM 681 N N . LYS A 1 89 ? 57.557 9.273 71.195 1.00 26.02 104 LYS A N 1
ATOM 682 C CA . LYS A 1 89 ? 57.613 8.907 69.780 1.00 26.12 104 LYS A CA 1
ATOM 683 C C . LYS A 1 89 ? 56.687 9.752 68.912 1.00 26.18 104 LYS A C 1
ATOM 684 O O . LYS A 1 89 ? 57.047 10.122 67.791 1.00 26.66 104 LYS A O 1
ATOM 690 N N . TYR A 1 90 ? 55.496 10.059 69.412 1.00 25.29 105 TYR A N 1
ATOM 691 C CA . TYR A 1 90 ? 54.550 10.878 68.656 1.00 24.41 105 TYR A CA 1
ATOM 692 C C . TYR A 1 90 ? 54.498 12.312 69.169 1.00 24.02 105 TYR A C 1
ATOM 693 O O . TYR A 1 90 ? 53.617 13.089 68.782 1.00 23.66 105 TYR A O 1
ATOM 702 N N . ASN A 1 91 ? 55.456 12.679 70.025 1.00 23.19 106 ASN A N 1
ATOM 703 C CA . ASN A 1 91 ? 55.538 14.040 70.538 1.00 23.16 106 ASN A CA 1
ATOM 704 C C . ASN A 1 91 ? 54.192 14.537 71.124 1.00 22.46 106 ASN A C 1
ATOM 705 O O . ASN A 1 91 ? 53.734 15.644 70.833 1.00 21.44 106 ASN A O 1
ATOM 710 N N . CYS A 1 92 ? 53.565 13.696 71.939 1.00 22.15 107 CYS A N 1
ATOM 711 C CA . CYS A 1 92 ? 52.345 14.090 72.660 1.00 22.33 107 CYS A CA 1
ATOM 712 C C . CYS A 1 92 ? 52.668 14.499 74.087 1.00 22.07 107 CYS A C 1
ATOM 713 O O . CYS A 1 92 ? 53.413 13.806 74.776 1.00 23.68 107 CYS A O 1
ATOM 716 N N . ASP A 1 93 ? 52.108 15.608 74.533 1.00 22.12 108 ASP A N 1
ATOM 717 C CA . ASP A 1 93 ? 52.361 16.117 75.879 1.00 22.98 108 ASP A CA 1
ATOM 718 C C . ASP A 1 93 ? 51.773 15.218 76.974 1.00 22.82 108 ASP A C 1
ATOM 719 O O . ASP A 1 93 ? 52.360 15.090 78.038 1.00 23.83 108 ASP A O 1
ATOM 724 N N . PHE A 1 94 ? 50.598 14.647 76.729 1.00 21.86 109 PHE A N 1
ATOM 725 C CA . PHE A 1 94 ? 49.945 13.748 77.695 1.00 21.30 109 PHE A CA 1
ATOM 726 C C . PHE A 1 94 ? 48.952 12.844 76.987 1.00 21.46 109 PHE A C 1
ATOM 727 O O . PHE A 1 94 ? 48.582 13.097 75.833 1.00 20.50 109 PHE A O 1
ATOM 735 N N . CYS A 1 95 ? 48.562 11.767 77.667 1.00 21.54 110 CYS A N 1
ATOM 736 C CA . CYS A 1 95 ? 47.523 10.879 77.184 1.00 21.23 110 CYS A CA 1
ATOM 737 C C . CYS A 1 95 ? 46.238 11.157 77.962 1.00 21.51 110 CYS A C 1
ATOM 738 O O . CYS A 1 95 ? 46.260 11.758 79.043 1.00 20.39 110 CYS A O 1
ATOM 741 N N . VAL A 1 96 ? 45.105 10.762 77.390 1.00 21.95 111 VAL A N 1
ATOM 742 C CA . VAL A 1 96 ? 43.806 10.972 78.036 1.00 22.42 111 VAL A CA 1
ATOM 743 C C . VAL A 1 96 ? 43.072 9.662 78.034 1.00 23.07 111 VAL A C 1
ATOM 744 O O . VAL A 1 96 ? 42.903 9.088 76.984 1.00 23.66 111 VAL A O 1
ATOM 748 N N . HIS A 1 97 ? 42.670 9.188 79.209 1.00 24.23 112 HIS A N 1
ATOM 749 C CA . HIS A 1 97 ? 41.902 7.949 79.381 1.00 25.67 112 HIS A CA 1
ATOM 750 C C . HIS A 1 97 ? 40.706 8.225 80.318 1.00 26.86 112 HIS A C 1
ATOM 751 O O . HIS A 1 97 ? 40.644 9.283 80.944 1.00 25.54 112 HIS A O 1
ATOM 758 N N . GLY A 1 98 ? 39.765 7.285 80.405 1.00 28.90 113 GLY A N 1
ATOM 759 C CA . GLY A 1 98 ? 38.612 7.399 81.318 1.00 31.19 113 GLY A CA 1
ATOM 760 C C . GLY A 1 98 ? 38.994 7.170 82.777 1.00 33.27 113 GLY A C 1
ATOM 761 O O . GLY A 1 98 ? 40.157 6.959 83.087 1.00 33.63 113 GLY A O 1
ATOM 762 N N . ASN A 1 99 ? 38.027 7.196 83.688 1.00 36.01 114 ASN A N 1
ATOM 763 C CA . ASN A 1 99 ? 38.332 7.003 85.118 1.00 38.20 114 ASN A CA 1
ATOM 764 C C . ASN A 1 99 ? 38.111 5.572 85.631 1.00 39.27 114 ASN A C 1
ATOM 765 O O . ASN A 1 99 ? 37.776 5.369 86.809 1.00 40.01 114 ASN A O 1
ATOM 770 N N . ASP A 1 100 ? 38.319 4.580 84.768 1.00 39.82 115 ASP A N 1
ATOM 771 C CA . ASP A 1 100 ? 38.239 3.186 85.202 1.00 40.49 115 ASP A CA 1
ATOM 772 C C . ASP A 1 100 ? 39.400 2.826 86.127 1.00 40.09 115 ASP A C 1
ATOM 773 O O . ASP A 1 100 ? 40.520 3.325 85.974 1.00 39.83 115 ASP A O 1
ATOM 778 N N . ILE A 1 101 ? 39.128 1.958 87.096 1.00 39.81 116 ILE A N 1
ATOM 779 C CA A ILE A 1 101 ? 40.189 1.429 87.938 0.50 39.60 116 ILE A CA 1
ATOM 780 C CA B ILE A 1 101 ? 40.183 1.418 87.944 0.50 39.50 116 ILE A CA 1
ATOM 781 C C . ILE A 1 101 ? 41.034 0.501 87.070 1.00 39.46 116 ILE A C 1
ATOM 782 O O . ILE A 1 101 ? 40.508 -0.399 86.418 1.00 39.15 116 ILE A O 1
ATOM 791 N N . THR A 1 102 ? 42.339 0.744 87.052 1.00 39.42 117 THR A N 1
ATOM 792 C CA . THR A 1 102 ? 43.253 0.039 86.159 1.00 39.55 117 THR A CA 1
ATOM 793 C C . THR A 1 102 ? 44.478 -0.377 86.961 1.00 39.53 117 THR A C 1
ATOM 794 O O . THR A 1 102 ? 45.491 0.321 86.975 1.00 39.22 117 THR A O 1
ATOM 798 N N . LEU A 1 103 ? 44.373 -1.512 87.645 1.00 39.54 118 LEU A N 1
ATOM 799 C CA . LEU A 1 103 ? 45.427 -1.976 88.531 1.00 39.54 118 LEU A CA 1
ATOM 800 C C . LEU A 1 103 ? 45.974 -3.286 88.036 1.00 39.80 118 LEU A C 1
ATOM 801 O O . LEU A 1 103 ? 45.249 -4.090 87.462 1.00 39.64 118 LEU A O 1
ATOM 806 N N . THR A 1 104 ? 47.260 -3.508 88.272 1.00 40.48 119 THR A N 1
ATOM 807 C CA . THR A 1 104 ? 47.841 -4.832 88.089 1.00 41.17 119 THR A CA 1
ATOM 808 C C . THR A 1 104 ? 47.355 -5.748 89.221 1.00 41.47 119 THR A C 1
ATOM 809 O O . THR A 1 104 ? 46.785 -5.277 90.206 1.00 41.05 119 THR A O 1
ATOM 813 N N . VAL A 1 105 ? 47.617 -7.048 89.099 1.00 42.47 120 VAL A N 1
ATOM 814 C CA . VAL A 1 105 ? 47.219 -8.027 90.127 1.00 42.85 120 VAL A CA 1
ATOM 815 C C . VAL A 1 105 ? 47.768 -7.680 91.528 1.00 43.25 120 VAL A C 1
ATOM 816 O O . VAL A 1 105 ? 47.213 -8.109 92.559 1.00 43.29 120 VAL A O 1
ATOM 820 N N . ASP A 1 106 ? 48.835 -6.876 91.540 1.00 43.39 121 ASP A N 1
ATOM 821 C CA . ASP A 1 106 ? 49.548 -6.455 92.740 1.00 43.20 121 ASP A CA 1
ATOM 822 C C . ASP A 1 106 ? 48.886 -5.258 93.413 1.00 42.49 121 ASP A C 1
ATOM 823 O O . ASP A 1 106 ? 49.127 -4.979 94.586 1.00 42.22 121 ASP A O 1
ATOM 828 N N . GLY A 1 107 ? 48.057 -4.540 92.667 1.00 41.80 122 GLY A N 1
ATOM 829 C CA . GLY A 1 107 ? 47.421 -3.330 93.181 1.00 41.14 122 GLY A CA 1
ATOM 830 C C . GLY A 1 107 ? 48.155 -2.060 92.770 1.00 40.62 122 GLY A C 1
ATOM 831 O O . GLY A 1 107 ? 47.823 -0.984 93.258 1.00 40.79 122 GLY A O 1
ATOM 832 N N . ARG A 1 108 ? 49.153 -2.188 91.888 1.00 40.02 123 ARG A N 1
ATOM 833 C CA . ARG A 1 108 ? 49.837 -1.030 91.267 1.00 39.28 123 ARG A CA 1
ATOM 834 C C . ARG A 1 108 ? 49.086 -0.548 90.016 1.00 38.47 123 ARG A C 1
ATOM 835 O O . ARG A 1 108 ? 48.582 -1.358 89.227 1.00 38.31 123 ARG A O 1
ATOM 839 N N . ASP A 1 109 ? 49.040 0.765 89.814 1.00 37.52 124 ASP A N 1
ATOM 840 C CA . ASP A 1 109 ? 48.368 1.326 88.635 1.00 36.84 124 ASP A CA 1
ATOM 841 C C . ASP A 1 109 ? 49.019 0.878 87.325 1.00 36.01 124 ASP A C 1
ATOM 842 O O . ASP A 1 109 ? 50.225 0.935 87.180 1.00 35.39 124 ASP A O 1
ATOM 847 N N . THR A 1 110 ? 48.186 0.427 86.389 1.00 35.78 125 THR A N 1
ATOM 848 C CA . THR A 1 110 ? 48.580 0.110 85.015 1.00 35.54 125 THR A CA 1
ATOM 849 C C . THR A 1 110 ? 49.275 1.269 84.294 1.00 35.10 125 THR A C 1
ATOM 850 O O . THR A 1 110 ? 50.055 1.045 83.391 1.00 35.03 125 THR A O 1
ATOM 854 N N . TYR A 1 111 ? 48.974 2.495 84.709 1.00 34.82 126 TYR A N 1
ATOM 855 C CA . TYR A 1 111 ? 49.512 3.725 84.109 1.00 34.85 126 TYR A CA 1
ATOM 856 C C . TYR A 1 111 ? 50.422 4.504 85.076 1.00 35.08 126 TYR A C 1
ATOM 857 O O . TYR A 1 111 ? 50.585 5.724 84.943 1.00 34.67 126 TYR A O 1
ATOM 866 N N . GLU A 1 112 ? 51.025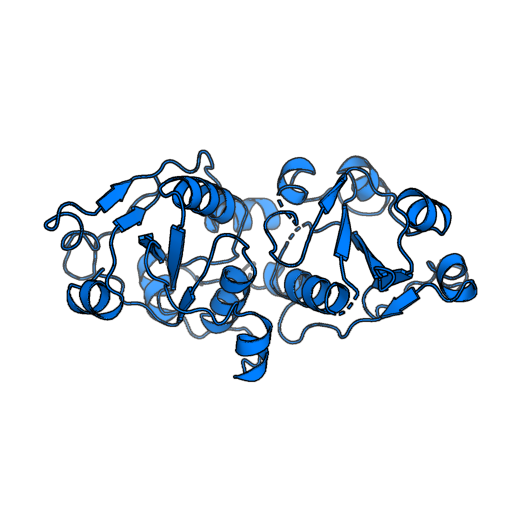 3.800 86.036 1.00 35.73 127 GLU A N 1
ATOM 867 C CA . GLU A 1 112 ? 51.884 4.433 87.060 1.00 36.65 127 GLU A CA 1
ATOM 868 C C . GLU A 1 112 ? 52.988 5.298 86.428 1.00 36.49 127 GLU A C 1
ATOM 869 O O . GLU A 1 112 ? 53.222 6.445 86.841 1.00 36.40 127 GLU A O 1
ATOM 875 N N . GLU A 1 113 ? 53.639 4.740 85.416 1.00 36.59 128 GLU A N 1
ATOM 876 C CA . GLU A 1 113 ? 54.739 5.422 84.717 1.00 37.18 128 GLU A CA 1
ATOM 877 C C . GLU A 1 113 ? 54.309 6.804 84.191 1.00 36.10 128 GLU A C 1
ATOM 878 O O . GLU A 1 113 ? 54.833 7.839 84.607 1.00 36.06 128 GLU A O 1
ATOM 884 N N . VAL A 1 114 ? 53.314 6.799 83.310 1.00 35.68 129 VAL A N 1
ATOM 885 C CA . VAL A 1 114 ? 52.775 8.018 82.709 1.00 35.01 129 VAL A CA 1
ATOM 886 C C . VAL A 1 114 ? 52.214 8.961 83.767 1.00 34.62 129 VAL A C 1
ATOM 887 O O . VAL A 1 114 ? 52.360 10.174 83.655 1.00 34.19 129 VAL A O 1
ATOM 891 N N . LYS A 1 115 ? 51.570 8.397 84.790 1.00 34.60 130 LYS A N 1
ATOM 892 C CA . LYS A 1 115 ? 50.983 9.186 85.865 1.00 34.67 130 LYS A CA 1
ATOM 893 C C . LYS A 1 115 ? 52.064 9.864 86.707 1.00 35.08 130 LYS A C 1
ATOM 894 O O . LYS A 1 115 ? 51.933 11.044 87.061 1.00 33.99 130 LYS A O 1
ATOM 900 N N . GLN A 1 116 ? 53.128 9.117 87.019 1.00 35.61 131 GLN A N 1
ATOM 901 C CA . GLN A 1 116 ? 54.274 9.664 87.772 1.00 36.46 131 GLN A CA 1
ATOM 902 C C . GLN A 1 116 ? 54.957 10.806 87.013 1.00 35.22 131 GLN A C 1
ATOM 903 O O . GLN A 1 116 ? 55.362 11.786 87.611 1.00 35.82 131 GLN A O 1
ATOM 909 N N . ALA A 1 117 ? 55.047 10.697 85.691 1.00 34.25 132 ALA A N 1
ATOM 910 C CA . ALA A 1 117 ? 55.641 11.761 84.872 1.00 32.83 132 ALA A CA 1
ATOM 911 C C . ALA A 1 117 ? 54.722 12.978 84.662 1.00 31.94 132 ALA A C 1
ATOM 912 O O . ALA A 1 117 ? 55.090 13.929 83.962 1.00 31.63 132 ALA A O 1
ATOM 914 N N . GLY A 1 118 ? 53.535 12.964 85.262 1.00 30.38 133 GLY A N 1
ATOM 915 C CA . GLY A 1 118 ? 52.586 14.072 85.108 1.00 30.05 133 GLY A CA 1
ATOM 916 C C . GLY A 1 118 ? 52.014 14.235 83.687 1.00 29.31 133 GLY A C 1
ATOM 917 O O . GLY A 1 118 ? 51.606 15.322 83.308 1.00 29.00 133 GLY A O 1
ATOM 918 N N . ARG A 1 119 ? 51.967 13.152 82.920 1.00 28.62 134 ARG A N 1
ATOM 919 C CA . ARG A 1 119 ? 51.500 13.196 81.525 1.00 28.64 134 ARG A CA 1
ATOM 920 C C . ARG A 1 119 ? 50.228 12.343 81.295 1.00 28.01 134 ARG A C 1
ATOM 921 O O . ARG A 1 119 ? 50.038 11.707 80.249 1.00 27.23 134 ARG A O 1
ATOM 929 N N . TYR A 1 120 ? 49.347 12.377 82.282 1.00 27.70 135 TYR A N 1
ATOM 930 C CA . TYR A 1 120 ? 48.126 11.590 82.254 1.00 27.69 135 TYR A CA 1
ATOM 931 C C . TYR A 1 120 ? 46.970 12.487 82.625 1.00 27.52 135 TYR A C 1
ATOM 932 O O . TYR A 1 120 ? 47.070 13.255 83.583 1.00 27.56 135 TYR A O 1
ATOM 941 N N . ARG A 1 121 ? 45.894 12.416 81.845 1.00 27.20 136 ARG A N 1
ATOM 942 C CA . ARG A 1 121 ? 44.686 13.178 82.101 1.00 27.98 136 ARG A CA 1
ATOM 943 C C . ARG A 1 121 ? 43.490 12.243 82.018 1.00 27.88 136 ARG A C 1
ATOM 944 O O . ARG A 1 121 ? 43.497 11.270 81.258 1.00 27.52 136 ARG A O 1
ATOM 952 N N . GLU A 1 122 ? 42.473 12.550 82.811 1.00 28.44 137 GLU A N 1
ATOM 953 C CA . GLU A 1 122 ? 41.221 11.820 82.807 1.00 29.31 137 GLU A CA 1
ATOM 954 C C . GLU A 1 122 ? 40.120 12.641 82.175 1.00 29.12 137 GLU A C 1
ATOM 955 O O . GLU A 1 122 ? 40.014 13.844 82.377 1.00 28.57 137 GLU A O 1
ATOM 961 N N . CYS A 1 123 ? 39.269 11.983 81.425 1.00 29.69 138 CYS A N 1
ATOM 962 C CA . CYS A 1 123 ? 38.114 12.669 80.881 1.00 30.41 138 CYS A CA 1
ATOM 963 C C . CYS A 1 123 ? 36.879 12.113 81.590 1.00 30.17 138 CYS A C 1
ATOM 964 O O . CYS A 1 123 ? 36.938 11.063 82.231 1.00 30.06 138 CYS A O 1
ATOM 967 N N . LYS A 1 124 ? 35.767 12.826 81.477 1.00 30.08 139 LYS A N 1
ATOM 968 C CA . LYS A 1 124 ? 34.515 12.385 82.087 1.00 30.31 139 LYS A CA 1
ATOM 969 C C . LYS A 1 124 ? 33.917 11.201 81.316 1.00 29.40 139 LYS A C 1
ATOM 970 O O . LYS A 1 124 ? 33.923 11.197 80.090 1.00 29.14 139 LYS A O 1
ATOM 976 N N . ARG A 1 125 ? 33.406 10.209 82.043 1.00 28.34 140 ARG A N 1
ATOM 977 C CA . ARG A 1 125 ? 32.711 9.059 81.456 1.00 28.26 140 ARG A CA 1
ATOM 978 C C . ARG A 1 125 ? 31.407 9.526 80.810 1.00 25.91 140 ARG A C 1
ATOM 979 O O . ARG A 1 125 ? 30.793 10.470 81.290 1.00 25.73 140 ARG A O 1
ATOM 987 N N . THR A 1 126 ? 30.998 8.890 79.721 1.00 23.78 141 THR A N 1
ATOM 988 C CA . THR A 1 126 ? 29.828 9.361 78.982 1.00 21.73 141 THR A CA 1
ATOM 989 C C . THR A 1 126 ? 28.542 8.704 79.464 1.00 20.61 141 THR A C 1
ATOM 990 O O . THR A 1 126 ? 28.390 7.505 79.353 1.00 20.06 141 THR A O 1
ATOM 994 N N . GLN A 1 127 ? 27.585 9.518 79.907 1.00 19.98 142 GLN A N 1
ATOM 995 C CA . GLN A 1 127 ? 26.274 9.036 80.385 1.00 19.16 142 GLN A CA 1
ATOM 996 C C . GLN A 1 127 ? 25.441 8.424 79.254 1.00 18.81 142 GLN A C 1
ATOM 997 O O . GLN A 1 127 ? 25.427 8.956 78.149 1.00 18.93 142 GLN A O 1
ATOM 1003 N N . GLY A 1 128 ? 24.785 7.304 79.525 1.00 18.33 143 GLY A N 1
ATOM 1004 C CA . GLY A 1 128 ? 23.790 6.747 78.623 1.00 18.58 143 GLY A CA 1
ATOM 1005 C C . GLY A 1 128 ? 24.179 5.578 77.751 1.00 18.81 143 GLY A C 1
ATOM 1006 O O . GLY A 1 128 ? 23.316 4.979 77.095 1.00 19.65 143 GLY A O 1
ATOM 1007 N N . VAL A 1 129 ? 25.460 5.231 77.703 1.00 18.50 144 VAL A N 1
ATOM 1008 C CA . VAL A 1 129 ? 25.879 4.120 76.849 1.00 18.20 144 VAL A CA 1
ATOM 1009 C C . VAL A 1 129 ? 27.091 3.412 77.383 1.00 17.99 144 VAL A C 1
ATOM 1010 O O . VAL A 1 129 ? 27.885 3.994 78.080 1.00 17.41 144 VAL A O 1
ATOM 1014 N N . SER A 1 130 ? 27.192 2.142 77.052 1.00 18.24 145 SER A N 1
ATOM 1015 C CA . SER A 1 130 ? 28.412 1.380 77.199 1.00 20.46 145 SER A CA 1
ATOM 1016 C C . SER A 1 130 ? 28.279 0.223 76.240 1.00 20.52 145 SER A C 1
ATOM 1017 O O . SER A 1 130 ? 27.192 -0.081 75.761 1.00 20.25 145 SER A O 1
ATOM 1020 N N . THR A 1 131 ? 29.374 -0.443 75.986 1.00 22.05 146 THR A N 1
ATOM 1021 C CA . THR A 1 131 ? 29.363 -1.515 74.995 1.00 23.69 146 THR A CA 1
ATOM 1022 C C . THR A 1 131 ? 28.524 -2.683 75.526 1.00 22.90 146 THR A C 1
ATOM 1023 O O . THR A 1 131 ? 27.764 -3.274 74.775 1.00 22.64 146 THR A O 1
ATOM 1027 N N . THR A 1 132 ? 28.545 -2.940 76.832 1.00 22.99 147 THR A N 1
ATOM 1028 C CA . THR A 1 132 ? 27.716 -4.036 77.399 1.00 22.69 147 THR A CA 1
ATOM 1029 C C . THR A 1 132 ? 26.230 -3.751 77.336 1.00 22.60 147 THR A C 1
ATOM 1030 O O . THR A 1 132 ? 25.426 -4.641 77.097 1.00 22.58 147 THR A O 1
ATOM 1034 N N . ASP A 1 133 ? 25.872 -2.491 77.538 1.00 22.46 148 ASP A N 1
ATOM 1035 C CA . ASP A 1 133 ? 24.504 -2.053 77.405 1.00 22.64 148 ASP A CA 1
ATOM 1036 C C . ASP A 1 133 ? 24.029 -2.335 75.982 1.00 21.96 148 ASP A C 1
ATOM 1037 O O . ASP A 1 133 ? 22.967 -2.903 75.798 1.00 22.06 148 ASP A O 1
ATOM 1042 N N . LEU A 1 134 ? 24.825 -1.950 74.992 1.00 20.91 149 LEU A N 1
ATOM 1043 C CA . LEU A 1 134 ? 24.436 -2.091 73.579 1.00 21.46 149 LEU A CA 1
ATOM 1044 C C . LEU A 1 134 ? 24.322 -3.567 73.156 1.00 22.21 149 LEU A C 1
ATOM 1045 O O . LEU A 1 134 ? 23.372 -3.954 72.471 1.00 22.30 149 LEU A O 1
ATOM 1050 N N . VAL A 1 135 ? 25.280 -4.378 73.600 1.00 23.11 150 VAL A N 1
ATOM 1051 C CA . VAL A 1 135 ? 25.211 -5.831 73.470 1.00 24.23 150 VAL A CA 1
ATOM 1052 C C . VAL A 1 135 ? 23.881 -6.320 74.021 1.00 24.45 150 VAL A C 1
ATOM 1053 O O . VAL A 1 135 ? 23.136 -7.021 73.341 1.00 25.02 150 VAL A O 1
ATOM 1057 N N . GLY A 1 136 ? 23.555 -5.893 75.235 1.00 24.50 151 GLY A N 1
ATOM 1058 C CA . GLY A 1 136 ? 22.290 -6.225 75.848 1.00 23.75 151 GLY A CA 1
ATOM 1059 C C . GLY A 1 136 ? 21.083 -5.913 74.990 1.00 24.28 151 GLY A C 1
ATOM 1060 O O . GLY A 1 136 ? 20.141 -6.728 74.880 1.00 23.68 151 GLY A O 1
ATOM 1061 N N . ARG A 1 137 ? 21.077 -4.723 74.395 1.00 23.62 152 ARG A N 1
ATOM 1062 C CA . ARG A 1 137 ? 19.984 -4.327 73.518 1.00 23.97 152 ARG A CA 1
ATOM 1063 C C . ARG A 1 137 ? 19.902 -5.262 72.316 1.00 24.89 152 ARG A C 1
ATOM 1064 O O . ARG A 1 137 ? 18.825 -5.625 71.874 1.00 24.14 152 ARG A O 1
ATOM 1080 N N . LEU A 1 139 ? 20.756 -8.450 72.133 1.00 33.28 154 LEU A N 1
ATOM 1081 C CA . LEU A 1 139 ? 20.254 -9.778 72.511 1.00 34.80 154 LEU A CA 1
ATOM 1082 C C . LEU A 1 139 ? 18.729 -9.836 72.554 1.00 36.56 154 LEU A C 1
ATOM 1083 O O . LEU A 1 139 ? 18.158 -10.927 72.434 1.00 37.38 154 LEU A O 1
ATOM 1088 N N . LEU A 1 140 ? 18.061 -8.695 72.750 1.00 38.15 155 LEU A N 1
ATOM 1089 C CA . LEU A 1 140 ? 16.611 -8.603 72.491 1.00 39.52 155 LEU A CA 1
ATOM 1090 C C . LEU A 1 140 ? 16.357 -8.685 70.975 1.00 40.52 155 LEU A C 1
ATOM 1091 O O . LEU A 1 140 ? 15.316 -9.204 70.513 1.00 41.79 155 LEU A O 1
ATOM 1096 N N . TRP A 1 172 ? 7.532 -0.586 69.686 1.00 47.63 187 TRP A N 1
ATOM 1097 C CA . TRP A 1 172 ? 8.802 -0.007 70.147 1.00 47.19 187 TRP A CA 1
ATOM 1098 C C . TRP A 1 172 ? 8.567 1.040 71.206 1.00 46.96 187 TRP A C 1
ATOM 1099 O O . TRP A 1 172 ? 7.851 2.013 70.964 1.00 47.23 187 TRP A O 1
ATOM 1110 N N . THR A 1 173 ? 9.196 0.862 72.364 1.00 46.80 188 THR A N 1
ATOM 1111 C CA . THR A 1 173 ? 9.029 1.812 73.468 1.00 46.75 188 THR A CA 1
ATOM 1112 C C . THR A 1 173 ? 10.342 2.384 74.007 1.00 45.71 188 THR A C 1
ATOM 1113 O O . THR A 1 173 ? 10.309 3.260 74.872 1.00 46.54 188 THR A O 1
ATOM 1117 N N . GLY A 1 174 ? 11.486 1.913 73.507 1.00 44.33 189 GLY A N 1
ATOM 1118 C CA . GLY A 1 174 ? 12.786 2.506 73.858 1.00 43.02 189 GLY A CA 1
ATOM 1119 C C . GLY A 1 174 ? 13.354 2.036 75.198 1.00 41.82 189 GLY A C 1
ATOM 1120 O O . GLY A 1 174 ? 12.641 1.947 76.193 1.00 42.35 189 GLY A O 1
ATOM 1121 N N . VAL A 1 175 ? 14.650 1.748 75.235 1.00 39.90 190 VAL A N 1
ATOM 1122 C CA . VAL A 1 175 ? 15.271 1.220 76.456 1.00 38.21 190 VAL A CA 1
ATOM 1123 C C . VAL A 1 175 ? 16.372 2.145 77.033 1.00 36.09 190 VAL A C 1
ATOM 1124 O O . VAL A 1 175 ? 16.647 2.106 78.239 1.00 35.84 190 VAL A O 1
ATOM 1128 N N . SER A 1 176 ? 16.957 3.011 76.199 1.00 32.50 191 SER A N 1
ATOM 1129 C CA . SER A 1 176 ? 18.098 3.839 76.618 1.00 30.18 191 SER A CA 1
ATOM 1130 C C . SER A 1 176 ? 17.754 4.829 77.744 1.00 27.06 191 SER A C 1
ATOM 1131 O O . SER A 1 176 ? 16.661 5.383 77.792 1.00 27.75 191 SER A O 1
ATOM 1134 N N . GLN A 1 177 ? 18.710 5.034 78.638 1.00 23.65 192 GLN A N 1
ATOM 1135 C CA A GLN A 1 177 ? 18.561 6.020 79.700 0.50 21.74 192 GLN A CA 1
ATOM 1136 C CA B GLN A 1 177 ? 18.573 5.988 79.720 0.50 21.84 192 GLN A CA 1
ATOM 1137 C C . GLN A 1 177 ? 19.426 7.237 79.412 1.00 19.86 192 GLN A C 1
ATOM 1138 O O . GLN A 1 177 ? 19.613 8.097 80.260 1.00 17.21 192 GLN A O 1
ATOM 1149 N N . PHE A 1 178 ? 19.947 7.317 78.193 1.00 16.13 193 PHE A N 1
ATOM 1150 C CA . PHE A 1 178 ? 20.625 8.536 77.735 1.00 14.54 193 PHE A CA 1
ATOM 1151 C C . PHE A 1 178 ? 19.755 9.776 77.987 1.00 12.90 193 PHE A C 1
ATOM 1152 O O . PHE A 1 178 ? 18.538 9.797 77.686 1.00 12.78 193 PHE A O 1
ATOM 1160 N N . LEU A 1 179 ? 20.395 10.810 78.523 1.00 12.39 194 LEU A N 1
ATOM 1161 C CA . LEU A 1 179 ? 19.733 12.080 78.840 1.00 11.92 194 LEU A CA 1
ATOM 1162 C C . LEU A 1 179 ? 20.227 13.186 77.898 1.00 11.43 194 LEU A C 1
ATOM 1163 O O . LEU A 1 179 ? 21.278 13.806 78.120 1.00 11.24 194 LEU A O 1
ATOM 1168 N N . GLN A 1 180 ? 19.476 13.410 76.812 1.00 10.98 195 GLN A N 1
ATOM 1169 C CA . GLN A 1 180 ? 19.905 14.351 75.797 1.00 10.18 195 GLN A CA 1
ATOM 1170 C C . GLN A 1 180 ? 19.667 15.770 76.274 1.00 10.53 195 GLN A C 1
ATOM 1171 O O . GLN A 1 180 ? 18.679 16.042 76.951 1.00 10.74 195 GLN A O 1
ATOM 1177 N N . THR A 1 181 ? 20.567 16.674 75.898 1.00 11.04 196 THR A N 1
ATOM 1178 C CA . THR A 1 181 ? 20.443 18.072 76.294 1.00 11.17 196 THR A CA 1
ATOM 1179 C C . THR A 1 181 ? 20.856 19.007 75.165 1.00 11.81 196 THR A C 1
ATOM 1180 O O . THR A 1 181 ? 21.500 18.582 74.206 1.00 11.37 196 THR A O 1
ATOM 1184 N N . SER A 1 182 ? 20.520 20.293 75.287 1.00 11.39 197 SER A N 1
ATOM 1185 C CA . SER A 1 182 ? 20.945 21.230 74.272 1.00 12.00 197 SER A CA 1
ATOM 1186 C C . SER A 1 182 ? 22.463 21.288 74.244 1.00 12.84 197 SER A C 1
ATOM 1187 O O . SER A 1 182 ? 23.074 21.370 73.169 1.00 12.55 197 SER A O 1
ATOM 1190 N N . GLN A 1 183 ? 23.084 21.214 75.424 1.00 13.14 198 GLN A N 1
ATOM 1191 C CA . GLN A 1 183 ? 24.541 21.308 75.534 1.00 14.29 198 GLN A CA 1
ATOM 1192 C C . GLN A 1 183 ? 25.284 20.145 74.863 1.00 12.87 198 GLN A C 1
ATOM 1193 O O . GLN A 1 183 ? 26.319 20.360 74.292 1.00 12.32 198 GLN A O 1
ATOM 1199 N N . LYS A 1 184 ? 24.789 18.919 74.987 1.00 12.52 199 LYS A N 1
ATOM 1200 C CA . LYS A 1 184 ? 25.435 17.752 74.322 1.00 12.47 199 LYS A CA 1
ATOM 1201 C C . LYS A 1 184 ? 25.369 17.886 72.805 1.00 12.96 199 LYS A C 1
ATOM 1202 O O . LYS A 1 184 ? 26.319 17.553 72.094 1.00 12.59 199 LYS A O 1
ATOM 1208 N N . ILE A 1 185 ? 24.275 18.455 72.313 1.00 13.94 200 ILE A N 1
ATOM 1209 C CA . ILE A 1 185 ? 24.119 18.713 70.875 1.00 14.05 200 ILE A CA 1
ATOM 1210 C C . ILE A 1 185 ? 25.075 19.784 70.433 1.00 15.00 200 ILE A C 1
ATOM 1211 O O . ILE A 1 185 ? 25.756 19.649 69.399 1.00 14.28 200 ILE A O 1
ATOM 1216 N N . ILE A 1 186 ? 25.169 20.842 71.224 1.00 15.16 201 ILE A N 1
ATOM 1217 C CA . ILE A 1 186 ? 26.106 21.907 70.918 1.00 15.89 201 ILE A CA 1
ATOM 1218 C C . ILE A 1 186 ? 27.563 21.405 70.904 1.00 15.76 201 ILE A C 1
ATOM 1219 O O . ILE A 1 186 ? 28.371 21.782 70.041 1.00 15.20 201 ILE A O 1
ATOM 1224 N N . GLN A 1 187 ? 27.902 20.564 71.871 1.00 15.18 202 GLN A N 1
ATOM 1225 C CA . GLN A 1 187 ? 29.248 19.976 71.911 1.00 15.05 202 GLN A CA 1
ATOM 1226 C C . GLN A 1 187 ? 29.530 19.152 70.664 1.00 14.31 202 GLN A C 1
ATOM 1227 O O . GLN A 1 187 ? 30.624 19.165 70.146 1.00 14.49 202 GLN A O 1
ATOM 1233 N N . PHE A 1 188 ? 28.538 18.452 70.153 1.00 13.79 203 PHE A N 1
ATOM 1234 C CA . PHE A 1 188 ? 28.798 17.577 69.009 1.00 13.80 203 PHE A CA 1
ATOM 1235 C C . PHE A 1 188 ? 28.664 18.222 67.632 1.00 14.14 203 PHE A C 1
ATOM 1236 O O . PHE A 1 188 ? 29.265 17.730 66.671 1.00 13.84 203 PHE A O 1
ATOM 1244 N N . ALA A 1 189 ? 27.877 19.286 67.538 1.00 14.43 204 ALA A N 1
ATOM 1245 C CA . ALA A 1 189 ? 27.524 19.899 66.270 1.00 15.97 204 ALA A CA 1
ATOM 1246 C C . ALA A 1 189 ? 28.598 20.845 65.786 1.00 18.24 204 ALA A C 1
ATOM 1247 O O . ALA A 1 189 ? 29.160 21.588 66.571 1.00 18.86 204 ALA A O 1
ATOM 1249 N N . SER A 1 190 ? 28.839 20.857 64.478 1.00 20.30 205 SER A N 1
ATOM 1250 C CA A SER A 1 190 ? 29.775 21.808 63.857 0.50 20.96 205 SER A CA 1
ATOM 1251 C CA B SER A 1 190 ? 29.799 21.801 63.919 0.50 20.90 205 SER A CA 1
ATOM 1252 C C . SER A 1 190 ? 29.229 23.227 63.961 1.00 21.27 205 SER A C 1
ATOM 1253 O O . SER A 1 190 ? 29.969 24.183 64.026 1.00 22.18 205 SER A O 1
ATOM 1258 N N . GLY A 1 191 ? 27.910 23.354 63.964 1.00 21.39 206 GLY A N 1
ATOM 1259 C CA . GLY A 1 191 ? 27.265 24.643 64.136 1.00 22.52 206 GLY A CA 1
ATOM 1260 C C . GLY A 1 191 ? 27.297 25.564 62.936 1.00 23.22 206 GLY A C 1
ATOM 1261 O O . GLY A 1 191 ? 26.994 26.722 63.075 1.00 24.50 206 GLY A O 1
ATOM 1262 N N . LYS A 1 192 ? 27.645 25.064 61.758 1.00 24.58 207 LYS A N 1
ATOM 1263 C CA . LYS A 1 192 ? 27.809 25.944 60.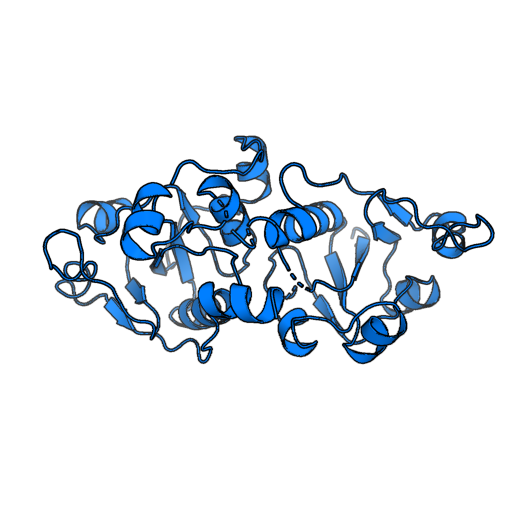577 1.00 25.77 207 LYS A CA 1
ATOM 1264 C C . LYS A 1 192 ? 26.611 25.873 59.644 1.00 25.38 207 LYS A C 1
ATOM 1265 O O . LYS A 1 192 ? 25.995 24.820 59.474 1.00 25.07 207 LYS A O 1
ATOM 1271 N N . GLU A 1 193 ? 26.264 27.017 59.065 1.00 26.23 208 GLU A N 1
ATOM 1272 C CA . GLU A 1 193 ? 25.222 27.091 58.056 1.00 26.75 208 GLU A CA 1
ATOM 1273 C C . GLU A 1 193 ? 25.865 26.967 56.697 1.00 26.59 208 GLU A C 1
ATOM 1274 O O . GLU A 1 193 ? 27.064 27.259 56.556 1.00 25.81 208 GLU A O 1
ATOM 1280 N N . PRO A 1 194 ? 25.082 26.536 55.687 1.00 26.48 209 PRO A N 1
ATOM 1281 C CA . PRO A 1 194 ? 25.631 26.441 54.343 1.00 26.81 209 PRO A CA 1
ATOM 1282 C C . PRO A 1 194 ? 26.128 27.801 53.875 1.00 27.12 209 PRO A C 1
ATOM 1283 O O . PRO A 1 194 ? 25.459 28.800 54.078 1.00 25.92 209 PRO A O 1
ATOM 1287 N N . GLN A 1 195 ? 27.306 27.822 53.273 1.00 28.07 210 GLN A N 1
ATOM 1288 C CA . GLN A 1 195 ? 27.910 29.062 52.777 1.00 28.48 210 GLN A CA 1
ATOM 1289 C C . GLN A 1 195 ? 27.738 29.156 51.256 1.00 28.74 210 GLN A C 1
ATOM 1290 O O . GLN A 1 195 ? 27.454 28.151 50.592 1.00 28.15 210 GLN A O 1
ATOM 1296 N N . PRO A 1 196 ? 27.905 30.366 50.687 1.00 29.35 211 PRO A N 1
ATOM 1297 C CA . PRO A 1 196 ? 27.869 30.432 49.222 1.00 29.44 211 PRO A CA 1
ATOM 1298 C C . PRO A 1 196 ? 28.970 29.592 48.582 1.00 28.90 211 PRO A C 1
ATOM 1299 O O . PRO A 1 196 ? 30.115 29.600 49.032 1.00 29.37 211 PRO A O 1
ATOM 1303 N N . GLY A 1 197 ? 28.621 28.867 47.533 1.00 28.40 212 GLY A N 1
ATOM 1304 C CA . GLY A 1 197 ? 29.580 27.962 46.915 1.00 28.06 212 GLY A CA 1
ATOM 1305 C C . GLY A 1 197 ? 29.494 26.542 47.440 1.00 26.77 212 GLY A C 1
ATOM 1306 O O . GLY A 1 197 ? 30.129 25.663 46.889 1.00 27.62 212 GLY A O 1
ATOM 1307 N N . GLU A 1 198 ? 28.708 26.303 48.491 1.00 25.52 213 GLU A N 1
ATOM 1308 C CA . GLU A 1 198 ? 28.609 24.968 49.068 1.00 23.80 213 GLU A CA 1
ATOM 1309 C C . GLU A 1 198 ? 27.440 24.225 48.452 1.00 22.49 213 GLU A C 1
ATOM 1310 O O . GLU A 1 198 ? 26.391 24.807 48.223 1.00 22.90 213 GLU A O 1
ATOM 1316 N N . THR A 1 199 ? 27.621 22.934 48.178 1.00 20.82 214 THR A N 1
ATOM 1317 C CA . THR A 1 199 ? 26.561 22.110 47.629 1.00 19.21 214 THR A CA 1
ATOM 1318 C C . THR A 1 199 ? 25.880 21.361 48.786 1.00 18.36 214 THR A C 1
ATOM 1319 O O . THR A 1 199 ? 26.517 20.572 49.517 1.00 17.92 214 THR A O 1
ATOM 1323 N N . VAL A 1 200 ? 24.587 21.589 48.928 1.00 17.26 215 VAL A N 1
ATOM 1324 C CA . VAL A 1 200 ? 23.832 20.956 49.993 1.00 16.01 215 VAL A CA 1
ATOM 1325 C C . VAL A 1 200 ? 23.346 19.621 49.517 1.00 14.64 215 VAL A C 1
ATOM 1326 O O . VAL A 1 200 ? 22.606 19.527 48.535 1.00 14.50 215 VAL A O 1
ATOM 1330 N N . ILE A 1 201 ? 23.755 18.581 50.232 1.00 13.96 216 ILE A N 1
ATOM 1331 C CA . ILE A 1 201 ? 23.418 17.225 49.857 1.00 13.80 216 ILE A CA 1
ATOM 1332 C C . ILE A 1 201 ? 22.670 16.539 50.992 1.00 13.44 216 ILE A C 1
ATOM 1333 O O . ILE A 1 201 ? 23.166 16.482 52.102 1.00 13.51 216 ILE A O 1
ATOM 1338 N N . TYR A 1 202 ? 21.507 15.984 50.696 1.00 13.94 217 TYR A N 1
ATOM 1339 C CA . TYR A 1 202 ? 20.671 15.343 51.717 1.00 13.15 217 TYR A CA 1
ATOM 1340 C C . TYR A 1 202 ? 20.751 13.835 51.604 1.00 12.87 217 TYR A C 1
ATOM 1341 O O . TYR A 1 202 ? 20.637 13.282 50.523 1.00 13.03 217 TYR A O 1
ATOM 1350 N N . VAL A 1 203 ? 20.976 13.173 52.738 1.00 12.35 218 VAL A N 1
ATOM 1351 C CA . VAL A 1 203 ? 20.877 11.740 52.844 1.00 11.68 218 VAL A CA 1
ATOM 1352 C C . VAL A 1 203 ? 19.951 11.475 54.010 1.00 12.43 218 VAL A C 1
ATOM 1353 O O . VAL A 1 203 ? 19.824 12.317 54.894 1.00 12.39 218 VAL A O 1
ATOM 1357 N N . ALA A 1 204 ? 19.281 10.337 54.000 1.00 11.10 219 ALA A N 1
ATOM 1358 C CA . ALA A 1 204 ? 18.314 10.014 55.040 1.00 12.08 219 ALA A CA 1
ATOM 1359 C C . ALA A 1 204 ? 18.393 8.561 55.390 1.00 12.07 219 ALA A C 1
ATOM 1360 O O . ALA A 1 204 ? 18.779 7.750 54.559 1.00 12.73 219 ALA A O 1
ATOM 1362 N N . GLY A 1 205 ? 17.992 8.216 56.611 1.00 12.46 220 GLY A N 1
ATOM 1363 C CA . GLY A 1 205 ? 17.865 6.810 56.982 1.00 11.55 220 GLY A CA 1
ATOM 1364 C C . GLY A 1 205 ? 17.722 6.616 58.471 1.00 11.70 220 GLY A C 1
ATOM 1365 O O . GLY A 1 205 ? 17.434 7.575 59.197 1.00 10.97 220 GLY A O 1
ATOM 1366 N N . ALA A 1 206 ? 17.917 5.374 58.928 1.00 11.21 221 ALA A N 1
ATOM 1367 C CA . ALA A 1 206 ? 17.970 5.075 60.355 1.00 12.16 221 ALA A CA 1
ATOM 1368 C C . ALA A 1 206 ? 19.285 5.551 61.019 1.00 12.67 221 ALA A C 1
ATOM 1369 O O . ALA A 1 206 ? 19.279 6.143 62.098 1.00 13.10 221 ALA A O 1
ATOM 1371 N N . PHE A 1 207 ? 20.396 5.289 60.359 1.00 12.70 222 PHE A N 1
ATOM 1372 C CA . PHE A 1 207 ? 21.729 5.452 60.925 1.00 13.29 222 PHE A CA 1
ATOM 1373 C C . PHE A 1 207 ? 21.845 4.890 62.350 1.00 13.87 222 PHE A C 1
ATOM 1374 O O . PHE A 1 207 ? 22.376 5.525 63.271 1.00 14.97 222 PHE A O 1
ATOM 1382 N N . ASP A 1 208 ? 21.386 3.659 62.503 1.00 14.30 223 ASP A N 1
ATOM 1383 C CA . ASP A 1 208 ? 21.336 2.989 63.785 1.00 14.78 223 ASP A CA 1
ATOM 1384 C C . ASP A 1 208 ? 22.651 2.231 63.993 1.00 16.00 223 ASP A C 1
ATOM 1385 O O . ASP A 1 208 ? 23.166 1.621 63.046 1.00 17.22 223 ASP A O 1
ATOM 1390 N N . LEU A 1 209 ? 23.196 2.258 65.210 1.00 16.05 224 LEU A N 1
ATOM 1391 C CA . LEU A 1 209 ? 24.535 1.694 65.473 1.00 16.19 224 LEU A CA 1
ATOM 1392 C C . LEU A 1 209 ? 25.547 2.142 64.416 1.00 15.75 224 LEU A C 1
ATOM 1393 O O . LEU A 1 209 ? 26.217 1.290 63.793 1.00 14.55 224 LEU A O 1
ATOM 1398 N N . PHE A 1 210 ? 25.630 3.468 64.236 1.00 14.60 225 PHE A N 1
ATOM 1399 C CA . PHE A 1 210 ? 26.362 4.140 63.187 1.00 14.35 225 PHE A CA 1
ATOM 1400 C C . PHE A 1 210 ? 27.723 3.494 63.018 1.00 14.92 225 PHE A C 1
ATOM 1401 O O . PHE A 1 210 ? 28.537 3.484 63.938 1.00 15.01 225 PHE A O 1
ATOM 1409 N N . HIS A 1 211 ? 27.966 2.975 61.826 1.00 15.00 226 HIS A N 1
ATOM 1410 C CA . HIS A 1 211 ? 29.027 1.999 61.629 1.00 15.76 226 HIS A CA 1
ATOM 1411 C C . HIS A 1 211 ? 29.785 2.296 60.352 1.00 16.20 226 HIS A C 1
ATOM 1412 O O . HIS A 1 211 ? 29.489 3.255 59.632 1.00 15.19 226 HIS A O 1
ATOM 1419 N N . ILE A 1 212 ? 30.749 1.431 60.061 1.00 16.78 227 ILE A N 1
ATOM 1420 C CA . ILE A 1 212 ? 31.671 1.641 58.950 1.00 17.12 227 ILE A CA 1
ATOM 1421 C C . ILE A 1 212 ? 30.974 1.609 57.573 1.00 16.18 227 ILE A C 1
ATOM 1422 O O . ILE A 1 212 ? 31.408 2.251 56.624 1.00 16.79 227 ILE A O 1
ATOM 1427 N N . GLY A 1 213 ? 29.864 0.898 57.455 1.00 16.19 228 GLY A N 1
ATOM 1428 C CA . GLY A 1 213 ? 29.066 0.984 56.226 1.00 16.44 228 GLY A CA 1
ATOM 1429 C C . GLY A 1 213 ? 28.549 2.399 55.947 1.00 16.12 228 GLY A C 1
ATOM 1430 O O . GLY A 1 213 ? 28.597 2.871 54.809 1.00 16.36 228 GLY A O 1
ATOM 1431 N N . HIS A 1 214 ? 28.079 3.071 57.001 1.00 15.25 229 HIS A N 1
ATOM 1432 C CA . HIS A 1 214 ? 27.589 4.449 56.924 1.00 14.72 229 HIS A CA 1
ATOM 1433 C C . HIS A 1 214 ? 28.750 5.377 56.623 1.00 15.18 229 HIS A C 1
ATOM 1434 O O . HIS A 1 214 ? 28.625 6.269 55.795 1.00 15.17 229 HIS A O 1
ATOM 1441 N N . VAL A 1 215 ? 29.887 5.161 57.278 1.00 15.45 230 VAL A N 1
ATOM 1442 C CA . VAL A 1 215 ? 31.061 5.997 57.005 1.00 16.50 230 VAL A CA 1
ATOM 1443 C C . VAL A 1 215 ? 31.500 5.887 55.543 1.00 16.71 230 VAL A C 1
ATOM 1444 O O . VAL A 1 215 ? 31.771 6.887 54.902 1.00 15.95 230 VAL A O 1
ATOM 1448 N N . ASP A 1 216 ? 31.586 4.670 55.033 1.00 18.11 231 ASP A N 1
ATOM 1449 C CA . ASP A 1 216 ? 31.919 4.480 53.610 1.00 19.00 231 ASP A CA 1
ATOM 1450 C C . ASP A 1 216 ? 30.903 5.161 52.705 1.00 18.53 231 ASP A C 1
ATOM 1451 O O . ASP A 1 216 ? 31.261 5.823 51.731 1.00 19.39 231 ASP A O 1
ATOM 1456 N N . PHE A 1 217 ? 29.624 5.040 53.027 1.00 17.64 232 PHE A N 1
ATOM 1457 C CA . PHE A 1 217 ? 28.628 5.765 52.236 1.00 16.36 232 PHE A CA 1
ATOM 1458 C C . PHE A 1 217 ? 28.892 7.267 52.240 1.00 16.03 232 PHE A C 1
ATOM 1459 O O . PHE A 1 217 ? 29.012 7.922 51.188 1.00 15.21 232 PHE A O 1
ATOM 1467 N N . LEU A 1 218 ? 29.008 7.823 53.439 1.00 15.74 233 LEU A N 1
ATOM 1468 C CA . LEU A 1 218 ? 29.103 9.271 53.593 1.00 16.36 233 LEU A CA 1
ATOM 1469 C C . LEU A 1 218 ? 30.380 9.833 52.963 1.00 17.34 233 LEU A C 1
ATOM 1470 O O . LEU A 1 218 ? 30.380 10.926 52.401 1.00 16.45 233 LEU A O 1
ATOM 1475 N N . GLU A 1 219 ? 31.450 9.056 53.056 1.00 18.56 234 GLU A N 1
ATOM 1476 C CA . GLU A 1 219 ? 32.722 9.440 52.485 1.00 20.32 234 GLU A CA 1
ATOM 1477 C C . GLU A 1 219 ? 32.645 9.586 50.988 1.00 19.96 234 GLU A C 1
ATOM 1478 O O . GLU A 1 219 ? 33.218 10.529 50.435 1.00 20.07 234 GLU A O 1
ATOM 1484 N N . LYS A 1 220 ? 31.968 8.649 50.330 1.00 19.90 235 LYS A N 1
ATOM 1485 C CA . LYS A 1 220 ? 31.777 8.749 48.878 1.00 20.20 235 LYS A CA 1
ATOM 1486 C C . LYS A 1 220 ? 30.870 9.914 48.504 1.00 19.30 235 LYS A C 1
ATOM 1487 O O . LYS A 1 220 ? 31.191 10.663 47.585 1.00 19.10 235 LYS A O 1
ATOM 1493 N N . VAL A 1 221 ? 29.754 10.083 49.228 1.00 18.30 236 VAL A N 1
ATOM 1494 C CA . VAL A 1 221 ? 28.855 11.226 49.027 1.00 17.00 236 VAL A CA 1
ATOM 1495 C C . VAL A 1 221 ? 29.638 12.539 49.127 1.00 16.89 236 VAL A C 1
ATOM 1496 O O . VAL A 1 221 ? 29.402 13.491 48.357 1.00 15.80 236 VAL A O 1
ATOM 1500 N N . HIS A 1 222 ? 30.568 12.589 50.079 1.00 16.73 237 HIS A N 1
ATOM 1501 C CA . HIS A 1 222 ? 31.327 13.809 50.365 1.00 17.85 237 HIS A CA 1
ATOM 1502 C C . HIS A 1 222 ? 32.245 14.181 49.173 1.00 18.46 237 HIS A C 1
ATOM 1503 O O . HIS A 1 222 ? 32.599 15.336 49.000 1.00 18.51 237 HIS A O 1
ATOM 1510 N N . ARG A 1 223 ? 32.606 13.200 48.359 1.00 19.58 238 ARG A N 1
ATOM 1511 C CA . ARG A 1 223 ? 33.414 13.444 47.147 1.00 20.82 238 ARG A CA 1
ATOM 1512 C C . ARG A 1 223 ? 32.647 14.029 45.970 1.00 21.50 238 ARG A C 1
ATOM 1513 O O . ARG A 1 223 ? 33.268 14.434 44.979 1.00 21.36 238 ARG A O 1
ATOM 1521 N N . LEU A 1 224 ? 31.312 14.039 46.048 1.00 22.13 239 LEU A N 1
ATOM 1522 C CA . LEU A 1 224 ? 30.459 14.495 44.939 1.00 22.59 239 LEU A CA 1
ATOM 1523 C C . LEU A 1 224 ? 30.489 15.986 44.663 1.00 23.07 239 LEU A C 1
ATOM 1524 O O . LEU A 1 224 ? 29.971 16.423 43.641 1.00 24.23 239 LEU A O 1
ATOM 1529 N N . ALA A 1 225 ? 31.038 16.780 45.565 1.00 23.17 240 ALA A N 1
ATOM 1530 C CA . ALA A 1 225 ? 31.169 18.209 45.302 1.00 23.86 240 ALA A CA 1
ATOM 1531 C C . ALA A 1 225 ? 32.474 18.693 45.859 1.00 24.26 240 ALA A C 1
ATOM 1532 O O . ALA A 1 225 ? 33.044 18.088 46.780 1.00 24.13 240 ALA A O 1
ATOM 1534 N N . GLU A 1 226 ? 32.921 19.823 45.338 1.00 25.00 241 GLU A N 1
ATOM 1535 C CA . GLU A 1 226 ? 34.123 20.448 45.853 1.00 25.90 241 GLU A CA 1
ATOM 1536 C C . GLU A 1 226 ? 33.908 20.921 47.295 1.00 24.91 241 GLU A C 1
ATOM 1537 O O . GLU A 1 226 ? 34.783 20.729 48.132 1.00 25.35 241 GLU A O 1
ATOM 1543 N N . ARG A 1 227 ? 32.743 21.512 47.593 1.00 23.14 242 ARG A N 1
ATOM 1544 C CA . ARG A 1 227 ? 32.473 22.016 48.948 1.00 22.54 242 ARG A CA 1
ATOM 1545 C C . ARG A 1 227 ? 31.136 21.465 49.456 1.00 20.53 242 ARG A C 1
ATOM 1546 O O . ARG A 1 227 ? 30.110 22.148 49.461 1.00 20.37 242 ARG A O 1
ATOM 1554 N N . PRO A 1 228 ? 31.147 20.213 49.885 1.00 19.35 243 PRO A N 1
ATOM 1555 C CA . PRO A 1 228 ? 29.897 19.544 50.204 1.00 18.40 243 PRO A CA 1
ATOM 1556 C C . PRO A 1 228 ? 29.356 20.010 51.541 1.00 17.27 243 PRO A C 1
ATOM 1557 O O . PRO A 1 228 ? 30.123 20.275 52.438 1.00 17.44 243 PRO A O 1
ATOM 1561 N N . TYR A 1 229 ? 28.039 20.106 51.659 1.00 15.49 244 TYR A N 1
ATOM 1562 C CA . TYR A 1 229 ? 27.406 20.333 52.961 1.00 14.25 244 TYR A CA 1
ATOM 1563 C C . TYR A 1 229 ? 26.371 19.246 53.131 1.00 13.85 244 TYR A C 1
ATOM 1564 O O . TYR A 1 229 ? 25.305 19.324 52.538 1.00 15.31 244 TYR A O 1
ATOM 1573 N N . ILE A 1 230 ? 26.712 18.200 53.875 1.00 13.02 245 ILE A N 1
ATOM 1574 C CA . ILE A 1 230 ? 25.860 17.012 53.977 1.00 12.34 245 ILE A CA 1
ATOM 1575 C C . ILE A 1 230 ? 24.930 17.139 55.196 1.00 12.37 245 ILE A C 1
ATOM 1576 O O . ILE A 1 230 ? 25.380 17.348 56.320 1.00 11.51 245 ILE A O 1
ATOM 1581 N N . ILE A 1 231 ? 23.642 17.041 54.930 1.00 12.34 246 ILE A N 1
ATOM 1582 C CA . ILE A 1 231 ? 22.606 16.990 55.930 1.00 12.71 246 ILE A CA 1
ATOM 1583 C C . ILE A 1 231 ? 22.138 15.542 56.000 1.00 11.93 246 ILE A C 1
ATOM 1584 O O . ILE A 1 231 ? 21.693 14.972 55.000 1.00 12.28 246 ILE A O 1
ATOM 1589 N N . ALA A 1 232 ? 22.265 14.934 57.162 1.00 12.59 247 ALA A N 1
ATOM 1590 C CA . ALA A 1 232 ? 21.768 13.550 57.393 1.00 12.77 247 ALA A CA 1
ATOM 1591 C C . ALA A 1 232 ? 20.404 13.575 58.079 1.00 12.52 247 ALA A C 1
ATOM 1592 O O . ALA A 1 232 ? 20.295 13.985 59.230 1.00 13.64 247 ALA A O 1
ATOM 1594 N N . GLY A 1 233 ? 19.369 13.132 57.391 1.00 11.58 248 GLY A N 1
ATOM 1595 C CA . GLY A 1 233 ? 18.026 13.050 57.967 1.00 11.80 248 GLY A CA 1
ATOM 1596 C C . GLY A 1 233 ? 17.836 11.758 58.751 1.00 11.41 248 GLY A C 1
ATOM 1597 O O . GLY A 1 233 ? 18.037 10.667 58.213 1.00 12.51 248 GLY A O 1
ATOM 1598 N N . LEU A 1 234 ? 17.496 11.864 60.036 1.00 10.22 249 LEU A N 1
ATOM 1599 C CA . LEU A 1 234 ? 17.352 10.679 60.870 1.00 10.53 249 LEU A CA 1
ATOM 1600 C C . LEU A 1 234 ? 15.875 10.372 61.109 1.00 9.95 249 LEU A C 1
ATOM 1601 O O . LEU A 1 234 ? 15.148 11.179 61.674 1.00 7.62 249 LEU A O 1
ATOM 1606 N N . HIS A 1 235 ? 15.442 9.202 60.687 1.00 9.56 250 HIS A N 1
ATOM 1607 C CA . HIS A 1 235 ? 14.026 8.841 60.829 1.00 10.36 250 HIS A CA 1
ATOM 1608 C C . HIS A 1 235 ? 13.646 8.681 62.305 1.00 10.69 250 HIS A C 1
ATOM 1609 O O . HIS A 1 235 ? 14.478 8.308 63.128 1.00 9.56 250 HIS A O 1
ATOM 1616 N N . PHE A 1 236 ? 12.392 8.952 62.613 1.00 11.21 251 PHE A N 1
ATOM 1617 C CA . PHE A 1 236 ? 11.879 8.837 63.981 1.00 12.52 251 PHE A CA 1
ATOM 1618 C C . PHE A 1 236 ? 11.970 7.373 64.447 1.00 12.81 251 PHE A C 1
ATOM 1619 O O . PHE A 1 236 ? 11.904 6.449 63.635 1.00 12.51 251 PHE A O 1
ATOM 1627 N N . ASP A 1 237 ? 12.089 7.169 65.752 1.00 13.32 252 ASP A N 1
ATOM 1628 C CA . ASP A 1 237 ? 12.189 5.820 66.301 1.00 14.65 252 ASP A CA 1
ATOM 1629 C C . ASP A 1 237 ? 11.005 4.957 65.875 1.00 15.29 252 ASP A C 1
ATOM 1630 O O . ASP A 1 237 ? 11.184 3.836 65.442 1.00 15.15 252 ASP A O 1
ATOM 1635 N N . GLN A 1 238 ? 9.799 5.483 65.963 1.00 17.35 253 GLN A N 1
ATOM 1636 C CA . GLN A 1 238 ? 8.642 4.650 65.655 1.00 19.46 253 GLN A CA 1
ATOM 1637 C C . GLN A 1 238 ? 8.628 4.253 64.184 1.00 18.69 253 GLN A C 1
ATOM 1638 O O . GLN A 1 238 ? 8.211 3.149 63.846 1.00 18.89 253 GLN A O 1
ATOM 1644 N N . GLU A 1 239 ? 9.129 5.131 63.322 1.00 18.36 254 GLU A N 1
ATOM 1645 C CA . GLU A 1 239 ? 9.160 4.862 61.889 1.00 18.79 254 GLU A CA 1
ATOM 1646 C C . GLU A 1 239 ? 10.164 3.766 61.602 1.00 18.77 254 GLU A C 1
ATOM 1647 O O . GLU A 1 239 ? 9.861 2.830 60.866 1.00 18.05 254 GLU A O 1
ATOM 1653 N N . VAL A 1 240 ? 11.349 3.876 62.207 1.00 18.56 255 VAL A N 1
ATOM 1654 C CA . VAL A 1 240 ? 12.386 2.886 62.022 1.00 18.96 255 VAL A CA 1
ATOM 1655 C C . VAL A 1 240 ? 11.882 1.527 62.478 1.00 20.72 255 VAL A C 1
ATOM 1656 O O . VAL A 1 240 ? 12.094 0.540 61.785 1.00 21.45 255 VAL A O 1
ATOM 1660 N N . ASN A 1 241 ? 11.205 1.482 63.619 1.00 21.77 256 ASN A N 1
ATOM 1661 C CA . ASN A 1 241 ? 10.659 0.232 64.107 1.00 23.47 256 ASN A CA 1
ATOM 1662 C C . ASN A 1 241 ? 9.664 -0.350 63.122 1.00 25.12 256 ASN A C 1
ATOM 1663 O O . ASN A 1 241 ? 9.645 -1.571 62.891 1.00 25.37 256 ASN A O 1
ATOM 1668 N N . HIS A 1 242 ? 8.862 0.519 62.524 1.00 26.38 257 HIS A N 1
ATOM 1669 C CA . HIS A 1 242 ? 7.880 0.071 61.586 1.00 28.29 257 HIS A CA 1
ATOM 1670 C C . HIS A 1 242 ? 8.526 -0.610 60.385 1.00 29.35 257 HIS A C 1
ATOM 1671 O O . HIS A 1 242 ? 8.108 -1.704 60.013 1.00 30.02 257 HIS A O 1
ATOM 1678 N N . TYR A 1 243 ? 9.533 0.015 59.773 1.00 30.87 258 TYR A N 1
ATOM 1679 C CA . TYR A 1 243 ? 10.106 -0.542 58.543 1.00 31.68 258 TYR A CA 1
ATOM 1680 C C . TYR A 1 243 ? 11.293 -1.489 58.744 1.00 33.84 258 TYR A C 1
ATOM 1681 O O . TYR A 1 243 ? 11.581 -2.306 57.864 1.00 33.98 258 TYR A O 1
ATOM 1690 N N . LYS A 1 244 ? 11.975 -1.400 59.881 1.00 35.35 259 LYS A N 1
ATOM 1691 C CA . LYS A 1 244 ? 13.110 -2.274 60.142 1.00 37.18 259 LYS A CA 1
ATOM 1692 C C . LYS A 1 244 ? 12.664 -3.431 61.038 1.00 37.98 259 LYS A C 1
ATOM 1693 O O . LYS A 1 244 ? 13.320 -4.459 61.094 1.00 38.86 259 LYS A O 1
ATOM 1699 N N . GLY A 1 245 ? 11.547 -3.274 61.739 1.00 38.37 260 GLY A N 1
ATOM 1700 C CA . GLY A 1 245 ? 10.954 -4.382 62.466 1.00 38.81 260 GLY A CA 1
ATOM 1701 C C . GLY A 1 245 ? 11.586 -4.702 63.804 1.00 39.62 260 GLY A C 1
ATOM 1702 O O . GLY A 1 245 ? 12.349 -3.907 64.373 1.00 40.11 260 GLY A O 1
ATOM 1703 N N . LYS A 1 246 ? 11.237 -5.878 64.311 1.00 39.27 261 LYS A N 1
ATOM 1704 C CA . LYS A 1 246 ? 11.788 -6.410 65.538 1.00 39.00 261 LYS A CA 1
ATOM 1705 C C . LYS A 1 246 ? 11.780 -5.360 66.650 1.00 37.66 261 LYS A C 1
ATOM 1706 O O . LYS A 1 246 ? 10.784 -4.663 66.843 1.00 37.74 261 LYS A O 1
ATOM 1712 N N . ASN A 1 247 ? 12.890 -5.264 67.371 1.00 35.88 262 ASN A N 1
ATOM 1713 C CA . ASN A 1 247 ? 13.074 -4.289 68.438 1.00 35.04 262 ASN A CA 1
ATOM 1714 C C . ASN A 1 247 ? 13.883 -3.078 67.946 1.00 32.13 262 ASN A C 1
ATOM 1715 O O . ASN A 1 247 ? 14.438 -2.335 68.755 1.00 32.36 262 ASN A O 1
ATOM 1720 N N . TYR A 1 248 ? 13.986 -2.903 66.637 1.00 28.85 263 TYR A N 1
ATOM 1721 C CA . TYR A 1 248 ? 14.801 -1.824 66.096 1.00 26.54 263 TYR A CA 1
ATOM 1722 C C . TYR A 1 248 ? 14.046 -0.503 66.225 1.00 24.06 263 TYR A C 1
ATOM 1723 O O . TYR A 1 248 ? 12.820 -0.487 66.199 1.00 22.64 263 TYR A O 1
ATOM 1732 N N . PRO A 1 249 ? 14.772 0.621 66.349 1.00 21.58 264 PRO A N 1
ATOM 1733 C CA . PRO A 1 249 ? 16.225 0.769 66.384 1.00 19.98 264 PRO A CA 1
ATOM 1734 C C . PRO A 1 249 ? 16.828 0.382 67.725 1.00 18.59 264 PRO A C 1
ATOM 1735 O O . PRO A 1 249 ? 16.145 0.400 68.744 1.00 17.99 264 PRO A O 1
ATOM 1739 N N . ILE A 1 250 ? 18.088 -0.027 67.696 1.00 17.57 265 ILE A N 1
ATOM 1740 C CA . ILE A 1 250 ? 18.859 -0.291 68.908 1.00 16.83 265 ILE A CA 1
ATOM 1741 C C . ILE A 1 250 ? 19.072 1.034 69.663 1.00 15.68 265 ILE A C 1
ATOM 1742 O O . ILE A 1 250 ? 18.852 1.129 70.868 1.00 14.39 265 ILE A O 1
ATOM 1755 N N . ASN A 1 252 ? 18.231 5.158 70.159 1.00 11.50 267 ASN A N 1
ATOM 1756 C CA . ASN A 1 252 ? 17.085 6.044 69.981 1.00 11.16 267 ASN A CA 1
ATOM 1757 C C . ASN A 1 252 ? 17.473 7.266 69.150 1.00 10.32 267 ASN A C 1
ATOM 1758 O O . ASN A 1 252 ? 18.626 7.408 68.773 1.00 10.60 267 ASN A O 1
ATOM 1763 N N . LEU A 1 253 ? 16.523 8.117 68.817 1.00 9.79 268 LEU A N 1
ATOM 1764 C CA . LEU A 1 253 ? 16.800 9.226 67.881 1.00 10.38 268 LEU A CA 1
ATOM 1765 C C . LEU A 1 253 ? 17.897 10.150 68.425 1.00 10.50 268 LEU A C 1
ATOM 1766 O O . LEU A 1 253 ? 18.733 10.703 67.674 1.00 9.78 268 LEU A O 1
ATOM 1771 N N . HIS A 1 254 ? 17.917 10.306 69.742 1.00 9.90 269 HIS A N 1
ATOM 1772 C CA . HIS A 1 254 ? 18.849 11.235 70.362 1.00 9.27 269 HIS A CA 1
ATOM 1773 C C . HIS A 1 254 ? 20.265 10.696 70.371 1.00 9.83 269 HIS A C 1
ATOM 1774 O O . HIS A 1 254 ? 21.203 11.445 70.150 1.00 8.47 269 HIS A O 1
ATOM 1781 N N . GLU A 1 255 ? 20.403 9.387 70.614 1.00 10.81 270 GLU A N 1
ATOM 1782 C CA . GLU A 1 255 ? 21.691 8.704 70.520 1.00 11.04 270 GLU A CA 1
ATOM 1783 C C . GLU A 1 255 ? 22.189 8.708 69.070 1.00 11.10 270 GLU A C 1
ATOM 1784 O O . GLU A 1 255 ? 23.359 8.914 68.823 1.00 10.68 270 GLU A O 1
ATOM 1790 N N . ARG A 1 256 ? 21.298 8.461 68.119 1.00 10.61 271 ARG A N 1
ATOM 1791 C CA . ARG A 1 256 ? 21.696 8.423 66.710 1.00 10.08 271 ARG A CA 1
ATOM 1792 C C . ARG A 1 256 ? 22.067 9.837 66.258 1.00 10.19 271 ARG A C 1
ATOM 1793 O O . ARG A 1 256 ? 22.959 9.987 65.449 1.00 11.74 271 ARG A O 1
ATOM 1801 N N . THR A 1 257 ? 21.419 10.853 66.815 1.00 9.82 272 THR A N 1
ATOM 1802 C CA . THR A 1 257 ? 21.783 12.259 66.566 1.00 10.40 272 THR A CA 1
ATOM 1803 C C . THR A 1 257 ? 23.272 12.454 66.899 1.00 10.85 272 THR A C 1
ATOM 1804 O O . THR A 1 257 ? 24.041 12.890 66.050 1.00 11.33 272 THR A O 1
ATOM 1808 N N . LEU A 1 258 ? 23.703 12.073 68.102 1.00 11.54 273 LEU A N 1
ATOM 1809 C CA . LEU A 1 258 ? 25.110 12.274 68.470 1.00 11.83 273 LEU A CA 1
ATOM 1810 C C . LEU A 1 258 ? 26.075 11.429 67.601 1.00 12.49 273 LEU A C 1
ATOM 1811 O O . LEU A 1 258 ? 27.110 11.920 67.194 1.00 11.34 273 LEU A O 1
ATOM 1816 N N . SER A 1 259 ? 25.684 10.202 67.295 1.00 12.63 274 SER A N 1
ATOM 1817 C CA . SER A 1 259 ? 26.503 9.274 66.522 1.00 13.96 274 SER A CA 1
ATOM 1818 C C . SER A 1 259 ? 26.819 9.876 65.164 1.00 13.98 274 SER A C 1
ATOM 1819 O O . SER A 1 259 ? 27.992 9.912 64.769 1.00 14.00 274 SER A O 1
ATOM 1822 N N . VAL A 1 260 ? 25.796 10.424 64.502 1.00 12.91 275 VAL A N 1
ATOM 1823 C CA . VAL A 1 260 ? 25.979 11.005 63.152 1.00 13.03 275 VAL A CA 1
ATOM 1824 C C . VAL A 1 260 ? 26.734 12.323 63.189 1.00 12.48 275 VAL A C 1
ATOM 1825 O O . VAL A 1 260 ? 27.616 12.551 62.361 1.00 13.03 275 VAL A O 1
ATOM 1829 N N . LEU A 1 261 ? 26.454 13.164 64.175 1.00 11.28 276 LEU A N 1
ATOM 1830 C CA . LEU A 1 261 ? 27.163 14.437 64.308 1.00 11.12 276 LEU A CA 1
ATOM 1831 C C . LEU A 1 261 ? 28.690 14.290 64.518 1.00 11.84 276 LEU A C 1
ATOM 1832 O O . LEU A 1 261 ? 29.468 15.188 64.087 1.00 12.12 276 LEU A O 1
ATOM 1837 N N . ALA A 1 262 ? 29.125 13.193 65.142 1.00 11.71 277 ALA A N 1
ATOM 1838 C CA . ALA A 1 262 ? 30.567 12.930 65.334 1.00 12.17 277 ALA A CA 1
ATOM 1839 C C . ALA A 1 262 ? 31.351 12.691 64.028 1.00 12.27 277 ALA A C 1
ATOM 1840 O O . ALA A 1 262 ? 32.586 12.781 64.015 1.00 13.23 277 ALA A O 1
ATOM 1842 N N . CYS A 1 263 ? 30.651 12.328 62.961 1.00 12.38 278 CYS A N 1
ATOM 1843 C CA . CYS A 1 263 ? 31.287 11.978 61.687 1.00 12.62 278 CYS A CA 1
ATOM 1844 C C . CYS A 1 263 ? 31.778 13.216 60.943 1.00 13.34 278 CYS A C 1
ATOM 1845 O O . CYS A 1 263 ? 31.026 14.168 60.748 1.00 12.85 278 CYS A O 1
ATOM 1848 N N . ARG A 1 264 ? 33.039 13.198 60.508 1.00 13.51 279 ARG A N 1
ATOM 1849 C CA . ARG A 1 264 ? 33.628 14.377 59.868 1.00 13.93 279 ARG A CA 1
ATOM 1850 C C . ARG A 1 264 ? 32.951 14.777 58.552 1.00 13.94 279 ARG A C 1
ATOM 1851 O O . ARG A 1 264 ? 33.141 15.895 58.089 1.00 14.12 279 ARG A O 1
ATOM 1859 N N . TYR A 1 265 ? 32.215 13.873 57.935 1.00 12.83 280 TYR A N 1
ATOM 1860 C CA . TYR A 1 265 ? 31.587 14.164 56.634 1.00 13.46 280 TYR A CA 1
ATOM 1861 C C . TYR A 1 265 ? 30.241 14.874 56.769 1.00 12.79 280 TYR A C 1
ATOM 1862 O O . TYR A 1 265 ? 29.743 15.434 55.799 1.00 13.36 280 TYR A O 1
ATOM 1871 N N . VAL A 1 266 ? 29.684 14.887 57.985 1.00 11.75 281 VAL A N 1
ATOM 1872 C CA . VAL A 1 266 ? 28.352 15.438 58.244 1.00 11.05 281 VAL A CA 1
ATOM 1873 C C . VAL A 1 266 ? 28.398 16.888 58.731 1.00 11.23 281 VAL A C 1
ATOM 1874 O O . VAL A 1 266 ? 29.164 17.227 59.656 1.00 11.56 281 VAL A O 1
ATOM 1878 N N . SER A 1 267 ? 27.606 17.752 58.093 1.00 10.08 282 SER A N 1
ATOM 1879 C CA . SER A 1 267 ? 27.492 19.141 58.513 1.00 11.23 282 SER A CA 1
ATOM 1880 C C . SER A 1 267 ? 26.275 19.442 59.399 1.00 10.89 282 SER A C 1
ATOM 1881 O O . SER A 1 267 ? 26.344 20.330 60.229 1.00 11.19 282 SER A O 1
ATOM 1884 N N . GLU A 1 268 ? 25.184 18.721 59.192 1.00 10.79 283 GLU A N 1
ATOM 1885 C CA . GLU A 1 268 ? 23.934 18.962 59.902 1.00 10.59 283 GLU A CA 1
ATOM 1886 C C . GLU A 1 268 ? 23.129 17.664 59.940 1.00 10.49 283 GLU A C 1
ATOM 1887 O O . GLU A 1 268 ? 23.274 16.801 59.057 1.00 9.18 283 GLU A O 1
ATOM 1893 N N . VAL A 1 269 ? 22.262 17.563 60.934 1.00 10.52 284 VAL A N 1
ATOM 1894 C CA . VAL A 1 269 ? 21.302 16.456 61.086 1.00 11.07 284 VAL A CA 1
ATOM 1895 C C . VAL A 1 269 ? 19.879 17.015 61.252 1.00 11.15 284 VAL A C 1
ATOM 1896 O O . VAL A 1 269 ? 19.668 18.08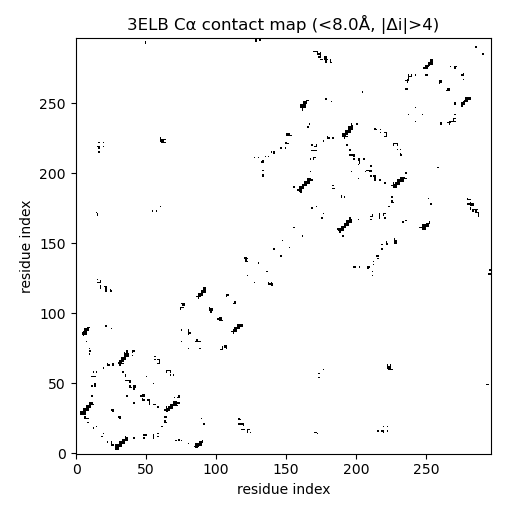9 61.846 1.00 11.82 284 VAL A O 1
ATOM 1900 N N . VAL A 1 270 ? 18.925 16.334 60.616 1.00 10.74 285 VAL A N 1
ATOM 1901 C CA . VAL A 1 270 ? 17.512 16.529 60.818 1.00 10.06 285 VAL A CA 1
ATOM 1902 C C . VAL A 1 270 ? 17.112 15.515 61.879 1.00 9.59 285 VAL A C 1
ATOM 1903 O O . VAL A 1 270 ? 17.134 14.302 61.651 1.00 9.76 285 VAL A O 1
ATOM 1907 N N . ILE A 1 271 ? 16.819 16.038 63.062 1.00 9.88 286 ILE A N 1
ATOM 1908 C CA . ILE A 1 271 ? 16.551 15.219 64.236 1.00 9.80 286 ILE A CA 1
ATOM 1909 C C . ILE A 1 271 ? 15.063 14.868 64.225 1.00 10.25 286 ILE A C 1
ATOM 1910 O O . ILE A 1 271 ? 14.252 15.512 64.895 1.00 11.52 286 ILE A O 1
ATOM 1915 N N . GLY A 1 272 ? 14.723 13.832 63.471 1.00 9.68 287 GLY A N 1
ATOM 1916 C CA . GLY A 1 272 ? 13.334 13.443 63.216 1.00 9.98 287 GLY A CA 1
ATOM 1917 C C . GLY A 1 272 ? 12.919 13.877 61.821 1.00 10.35 287 GLY A C 1
ATOM 1918 O O . GLY A 1 272 ? 12.258 14.915 61.649 1.00 9.92 287 GLY A O 1
ATOM 1919 N N . ALA A 1 273 ? 13.347 13.107 60.819 1.00 10.76 288 ALA A N 1
ATOM 1920 C CA . ALA A 1 273 ? 13.032 13.404 59.409 1.00 10.74 288 ALA A CA 1
ATOM 1921 C C . ALA A 1 273 ? 11.928 12.498 58.874 1.00 11.60 288 ALA A C 1
ATOM 1922 O O . ALA A 1 273 ? 11.848 11.323 59.224 1.00 11.04 288 ALA A O 1
ATOM 1924 N N . PRO A 1 274 ? 11.092 13.029 57.980 1.00 12.94 289 PRO A N 1
ATOM 1925 C CA . PRO A 1 274 ? 10.028 12.216 57.394 1.00 13.06 289 PRO A CA 1
ATOM 1926 C C . PRO A 1 274 ? 10.604 11.101 56.528 1.00 13.96 289 PRO A C 1
ATOM 1927 O O . PRO A 1 274 ? 11.707 11.223 55.970 1.00 13.25 289 PRO A O 1
ATOM 1931 N N . TYR A 1 275 ? 9.866 10.009 56.423 1.00 14.17 290 TYR A N 1
ATOM 1932 C CA . TYR A 1 275 ? 10.312 8.905 55.606 1.00 15.40 290 TYR A CA 1
ATOM 1933 C C . TYR A 1 275 ? 10.336 9.306 54.133 1.00 15.61 290 TYR A C 1
ATOM 1934 O O . TYR A 1 275 ? 11.295 9.024 53.436 1.00 14.74 290 TYR A O 1
ATOM 1943 N N . ALA A 1 276 ? 9.281 9.987 53.680 1.00 15.90 291 ALA A N 1
ATOM 1944 C CA . ALA A 1 276 ? 9.249 10.516 52.335 1.00 16.82 291 ALA A CA 1
ATOM 1945 C C . ALA A 1 276 ? 10.121 11.746 52.291 1.00 16.38 291 ALA A C 1
ATOM 1946 O O . ALA A 1 276 ? 10.006 12.626 53.149 1.00 16.09 291 ALA A O 1
ATOM 1948 N N . VAL A 1 277 ? 11.005 11.808 51.301 1.00 16.27 292 VAL A N 1
ATOM 1949 C CA . VAL A 1 277 ? 11.758 13.041 51.075 1.00 16.03 292 VAL A CA 1
ATOM 1950 C C . VAL A 1 277 ? 10.834 14.075 50.431 1.00 16.78 292 VAL A C 1
ATOM 1951 O O . VAL A 1 277 ? 10.610 14.072 49.218 1.00 16.24 292 VAL A O 1
ATOM 1955 N N . THR A 1 278 ? 10.293 14.973 51.251 1.00 17.31 293 THR A N 1
ATOM 1956 C CA . THR A 1 278 ? 9.200 15.828 50.805 1.00 16.97 293 THR A CA 1
ATOM 1957 C C . THR A 1 278 ? 9.703 17.070 50.079 1.00 16.68 293 THR A C 1
ATOM 1958 O O . THR A 1 278 ? 10.832 17.509 50.266 1.00 17.13 293 THR A O 1
ATOM 1962 N N . ALA A 1 279 ? 8.839 17.661 49.258 1.00 16.73 294 ALA A N 1
ATOM 1963 C CA . ALA A 1 279 ? 9.147 18.921 48.583 1.00 16.23 294 ALA A CA 1
ATOM 1964 C C . ALA A 1 279 ? 9.416 20.026 49.616 1.00 16.29 294 ALA A C 1
ATOM 1965 O O . ALA A 1 279 ? 10.278 20.882 49.414 1.00 15.70 294 ALA A O 1
ATOM 1967 N N . GLU A 1 280 ? 8.667 20.020 50.716 1.00 16.60 295 GLU A N 1
ATOM 1968 C CA . GLU A 1 280 ? 8.904 20.984 51.792 1.00 17.38 295 GLU A CA 1
ATOM 1969 C C . GLU A 1 280 ? 10.323 20.878 52.371 1.00 15.87 295 GLU A C 1
ATOM 1970 O O . GLU A 1 280 ? 11.008 21.874 52.536 1.00 17.62 295 GLU A O 1
ATOM 1976 N N . LEU A 1 281 ? 10.776 19.674 52.645 1.00 15.56 296 LEU A N 1
ATOM 1977 C CA . LEU A 1 281 ? 12.132 19.466 53.162 1.00 15.11 296 LEU A CA 1
ATOM 1978 C C . LEU A 1 281 ? 13.180 19.962 52.164 1.00 14.69 296 LEU A C 1
ATOM 1979 O O . LEU A 1 281 ? 14.098 20.703 52.513 1.00 14.39 296 LEU A O 1
ATOM 1984 N N . LEU A 1 282 ? 13.013 19.583 50.904 1.00 15.19 297 LEU A N 1
ATOM 1985 C CA . LEU A 1 282 ? 13.949 19.977 49.864 1.00 15.35 297 LEU A CA 1
ATOM 1986 C C . LEU A 1 282 ? 14.029 21.513 49.716 1.00 16.03 297 LEU A C 1
ATOM 1987 O O . LEU A 1 282 ? 15.118 22.052 49.523 1.00 15.04 297 LEU A O 1
ATOM 1992 N N . SER A 1 283 ? 12.897 22.226 49.809 1.00 16.52 298 SER A N 1
ATOM 1993 C CA . SER A 1 283 ? 12.964 23.700 49.680 1.00 17.61 298 SER A CA 1
ATOM 1994 C C . SER A 1 283 ? 13.485 24.333 50.964 1.00 16.89 298 SER A C 1
ATOM 1995 O O . SER A 1 283 ? 14.241 25.291 50.910 1.00 15.51 298 SER A O 1
ATOM 1998 N N . HIS A 1 284 ? 13.061 23.797 52.114 1.00 16.90 299 HIS A N 1
ATOM 1999 C CA . HIS A 1 284 ? 13.474 24.373 53.409 1.00 16.44 299 HIS A CA 1
ATOM 2000 C C . HIS A 1 284 ? 14.983 24.395 53.568 1.00 16.67 299 HIS A C 1
ATOM 2001 O O . HIS A 1 284 ? 15.545 25.377 54.056 1.00 16.91 299 HIS A O 1
ATOM 2008 N N . PHE A 1 285 ? 15.635 23.309 53.168 1.00 16.73 300 PHE A N 1
ATOM 2009 C CA . PHE A 1 285 ? 17.075 23.203 53.253 1.00 17.93 300 PHE A CA 1
ATOM 2010 C C . PHE A 1 285 ? 17.814 23.561 51.954 1.00 18.96 300 PHE A C 1
ATOM 2011 O O . PHE A 1 285 ? 19.044 23.472 51.901 1.00 19.26 300 PHE A O 1
ATOM 2019 N N . LYS A 1 286 ? 17.085 23.996 50.933 1.00 19.66 301 LYS A N 1
ATOM 2020 C CA . LYS A 1 286 ? 17.682 24.370 49.629 1.00 20.75 301 LYS A CA 1
ATOM 2021 C C . LYS A 1 286 ? 18.610 23.275 49.120 1.00 19.66 301 LYS A C 1
ATOM 2022 O O . LYS A 1 286 ? 19.773 23.514 48.767 1.00 20.33 301 LYS A O 1
ATOM 2028 N N . VAL A 1 287 ? 18.073 22.063 49.104 1.00 17.55 302 VAL A N 1
ATOM 2029 C CA . VAL A 1 287 ? 18.863 20.888 48.810 1.00 16.66 302 VAL A CA 1
ATOM 2030 C C . VAL A 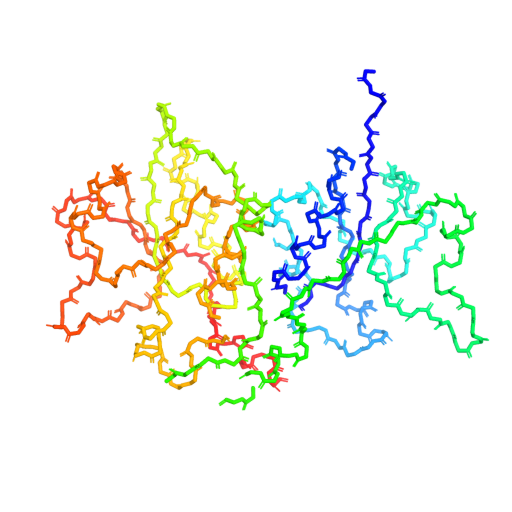1 287 ? 19.245 20.859 47.311 1.00 16.78 302 VAL A C 1
ATOM 2031 O O . VAL A 1 287 ? 18.398 21.070 46.460 1.00 15.65 302 VAL A O 1
ATOM 2035 N N . ASP A 1 288 ? 20.514 20.588 47.024 1.00 16.90 303 ASP A N 1
ATOM 2036 C CA . ASP A 1 288 ? 21.025 20.509 45.653 1.00 17.36 303 ASP A CA 1
ATOM 2037 C C . ASP A 1 288 ? 21.021 19.086 45.129 1.00 17.26 303 ASP A C 1
ATOM 2038 O O . ASP A 1 288 ? 20.748 18.832 43.942 1.00 16.16 303 ASP A O 1
ATOM 2043 N N . LEU A 1 289 ? 21.261 18.138 46.030 1.00 17.39 304 LEU A N 1
ATOM 2044 C CA . LEU A 1 289 ? 21.394 16.755 45.645 1.00 17.56 304 LEU A CA 1
ATOM 2045 C C . LEU A 1 289 ? 20.908 15.876 46.791 1.00 16.90 304 LEU A C 1
ATOM 2046 O O . LEU A 1 289 ? 21.049 16.250 47.972 1.00 16.15 304 LEU A O 1
ATOM 2051 N N . VAL A 1 290 ? 20.314 14.733 46.439 1.00 15.49 305 VAL A N 1
ATOM 2052 C CA . VAL A 1 290 ? 19.858 13.733 47.397 1.00 14.94 305 VAL A CA 1
ATOM 2053 C C . VAL A 1 290 ? 20.486 12.386 47.046 1.00 15.44 305 VAL A C 1
ATOM 2054 O O . VAL A 1 290 ? 20.352 11.916 45.908 1.00 15.99 305 VAL A O 1
ATOM 2058 N N . CYS A 1 291 ? 21.142 11.739 48.006 1.00 14.80 306 CYS A N 1
ATOM 2059 C CA . CYS A 1 291 ? 21.739 10.422 47.720 1.00 16.14 306 CYS A CA 1
ATOM 2060 C C . CYS A 1 291 ? 21.242 9.328 48.606 1.00 16.03 306 CYS A C 1
ATOM 2061 O O . CYS A 1 291 ? 20.905 9.552 49.765 1.00 16.24 306 CYS A O 1
ATOM 2064 N N . HIS A 1 292 ? 21.225 8.129 48.055 1.00 16.10 307 HIS A N 1
ATOM 2065 C CA . HIS A 1 292 ? 20.968 6.928 48.831 1.00 16.81 307 HIS A CA 1
ATOM 2066 C C . HIS A 1 292 ? 21.970 5.909 48.373 1.00 17.79 307 HIS A C 1
ATOM 2067 O O . HIS A 1 292 ? 22.466 6.006 47.240 1.00 17.41 307 HIS A O 1
ATOM 2074 N N . GLY A 1 293 ? 22.270 4.940 49.234 1.00 19.16 308 GLY A N 1
ATOM 2075 C CA . GLY A 1 293 ? 23.249 3.932 48.911 1.00 21.07 308 GLY A CA 1
ATOM 2076 C C . GLY A 1 293 ? 22.648 2.812 48.081 1.00 23.29 308 GLY A C 1
ATOM 2077 O O . GLY A 1 293 ? 21.503 2.887 47.612 1.00 23.36 308 GLY A O 1
ATOM 2078 N N . LYS A 1 294 ? 23.422 1.748 47.908 1.00 25.56 309 LYS A N 1
ATOM 2079 C CA . LYS A 1 294 ? 22.942 0.613 47.143 1.00 27.47 309 LYS A CA 1
ATOM 2080 C C . LYS A 1 294 ? 22.207 -0.390 48.021 1.00 27.98 309 LYS A C 1
ATOM 2081 O O . LYS A 1 294 ? 22.104 -1.541 47.668 1.00 30.00 309 LYS A O 1
ATOM 2087 N N . THR A 1 295 ? 21.653 0.037 49.152 1.00 28.32 310 THR A N 1
ATOM 2088 C CA . THR A 1 295 ? 20.813 -0.850 49.965 1.00 27.54 310 THR A CA 1
ATOM 2089 C C . THR A 1 295 ? 19.369 -0.733 49.513 1.00 28.24 310 THR A C 1
ATOM 2090 O O . THR A 1 295 ? 19.002 0.193 48.791 1.00 28.07 310 THR A O 1
ATOM 2094 N N . GLU A 1 296 ? 18.543 -1.667 49.950 1.00 28.83 311 GLU A N 1
ATOM 2095 C CA . GLU A 1 296 ? 17.166 -1.709 49.509 1.00 30.22 311 GLU A CA 1
ATOM 2096 C C . GLU A 1 296 ? 16.411 -0.519 50.061 1.00 30.16 311 GLU A C 1
ATOM 2097 O O . GLU A 1 296 ? 16.570 -0.166 51.227 1.00 29.72 311 GLU A O 1
ATOM 2103 N N . ILE A 1 297 ? 15.593 0.102 49.225 1.00 30.32 312 ILE A N 1
ATOM 2104 C CA . ILE A 1 297 ? 14.706 1.157 49.675 1.00 30.89 312 ILE A CA 1
ATOM 2105 C C . ILE A 1 297 ? 13.366 0.528 49.894 1.00 30.85 312 ILE A C 1
ATOM 2106 O O . ILE A 1 297 ? 12.773 0.028 48.957 1.00 32.17 312 ILE A O 1
ATOM 2111 N N . ILE A 1 298 ? 12.883 0.538 51.122 1.00 30.69 313 ILE A N 1
ATOM 2112 C CA . ILE A 1 298 ? 11.567 0.021 51.415 1.00 31.02 313 ILE A CA 1
ATOM 2113 C C . ILE A 1 298 ? 10.517 1.073 51.002 1.00 31.24 313 ILE A C 1
ATOM 2114 O O . ILE A 1 298 ? 10.715 2.266 51.216 1.00 30.22 313 ILE A O 1
ATOM 2119 N N . PRO A 1 299 ? 9.411 0.634 50.384 1.00 31.70 314 PRO A N 1
ATOM 2120 C CA . PRO A 1 299 ? 8.386 1.601 50.013 1.00 32.48 314 PRO A CA 1
ATOM 2121 C C . PRO A 1 299 ? 7.754 2.296 51.213 1.00 33.01 314 PRO A C 1
ATOM 2122 O O . PRO A 1 299 ? 7.815 1.793 52.329 1.00 33.27 314 PRO A O 1
ATOM 2126 N N . ASP A 1 300 ? 7.137 3.442 50.964 1.00 33.94 315 ASP A N 1
ATOM 2127 C CA . ASP A 1 300 ? 6.473 4.214 52.004 1.00 34.65 315 ASP A CA 1
ATOM 2128 C C . ASP A 1 300 ? 5.147 3.529 52.323 1.00 35.75 315 ASP A C 1
ATOM 2129 O O . ASP A 1 300 ? 4.643 2.726 51.526 1.00 35.79 315 ASP A O 1
ATOM 2134 N N . ARG A 1 301 ? 4.606 3.858 53.496 1.00 36.53 316 ARG A N 1
ATOM 2135 C CA . ARG A 1 301 ? 3.255 3.450 53.945 1.00 37.44 316 ARG A CA 1
ATOM 2136 C C . ARG A 1 301 ? 2.252 3.230 52.812 1.00 37.14 316 ARG A C 1
ATOM 2137 O O . ARG A 1 301 ? 1.579 2.210 52.770 1.00 38.07 316 ARG A O 1
ATOM 2145 N N . ASP A 1 302 ? 2.160 4.213 51.915 1.00 36.86 317 ASP A N 1
ATOM 2146 C CA . ASP A 1 302 ? 1.213 4.209 50.799 1.00 36.13 317 ASP A CA 1
ATOM 2147 C C . ASP A 1 302 ? 1.699 3.477 49.528 1.00 35.42 317 ASP A C 1
ATOM 2148 O O . ASP A 1 302 ? 1.082 3.593 48.463 1.00 35.70 317 ASP A O 1
ATOM 2153 N N . GLY A 1 303 ? 2.801 2.742 49.630 1.00 34.11 318 GLY A N 1
ATOM 2154 C CA . GLY A 1 303 ? 3.388 2.064 48.480 1.00 32.93 318 GLY A CA 1
ATOM 2155 C C . GLY A 1 303 ? 4.307 2.914 47.612 1.00 31.68 318 GLY A C 1
ATOM 2156 O O . GLY A 1 303 ? 4.936 2.406 46.707 1.00 31.41 318 GLY A O 1
ATOM 2157 N N . SER A 1 304 ? 4.414 4.206 47.884 1.00 30.25 319 SER A N 1
ATOM 2158 C CA . SER A 1 304 ? 5.166 5.092 47.005 1.00 28.64 319 SER A CA 1
ATOM 2159 C C . SER A 1 304 ? 6.680 4.987 47.209 1.00 27.26 319 SER A C 1
ATOM 2160 O O . SER A 1 304 ? 7.167 4.399 48.177 1.00 26.41 319 SER A O 1
ATOM 2163 N N . ASP A 1 305 ? 7.420 5.540 46.262 1.00 25.15 320 ASP A N 1
ATOM 2164 C CA . ASP A 1 305 ? 8.864 5.632 46.389 1.00 24.26 320 ASP A CA 1
ATOM 2165 C C . ASP A 1 305 ? 9.162 6.851 47.291 1.00 22.18 320 ASP A C 1
ATOM 2166 O O . ASP A 1 305 ? 8.853 7.979 46.926 1.00 20.86 320 ASP A O 1
ATOM 2171 N N . PRO A 1 306 ? 9.772 6.623 48.466 1.00 20.63 321 PRO A N 1
ATOM 2172 C CA . PRO A 1 306 ? 10.106 7.777 49.320 1.00 20.00 321 PRO A CA 1
ATOM 2173 C C . PRO A 1 306 ? 11.085 8.800 48.691 1.00 19.31 321 PRO A C 1
ATOM 2174 O O . PRO A 1 306 ? 11.146 9.949 49.146 1.00 18.43 321 PRO A O 1
ATOM 2178 N N . TYR A 1 307 ? 11.802 8.401 47.639 1.00 19.07 322 TYR A N 1
ATOM 2179 C CA . TYR A 1 307 ? 12.628 9.326 46.846 1.00 19.33 322 TYR A CA 1
ATOM 2180 C C . TYR A 1 307 ? 11.985 9.872 45.572 1.00 19.73 322 TYR A C 1
ATOM 2181 O O . TYR A 1 307 ? 12.679 10.471 44.742 1.00 19.38 322 TYR A O 1
ATOM 2190 N N . GLN A 1 308 ? 10.672 9.755 45.433 1.00 20.38 323 GLN A N 1
ATOM 2191 C CA . GLN A 1 308 ? 10.036 10.175 44.168 1.00 21.38 323 GLN A CA 1
ATOM 2192 C C . GLN A 1 308 ? 10.204 11.672 43.852 1.00 20.03 323 GLN A C 1
ATOM 2193 O O . GLN A 1 308 ? 10.415 12.035 42.687 1.00 19.77 323 GLN A O 1
ATOM 2199 N N . GLU A 1 309 ? 10.145 12.538 44.862 1.00 18.95 324 GLU A N 1
ATOM 2200 C CA A GLU A 1 309 ? 10.242 13.979 44.635 0.50 18.50 324 GLU A CA 1
ATOM 2201 C CA B GLU A 1 309 ? 10.227 13.975 44.614 0.50 18.37 324 GLU A CA 1
ATOM 2202 C C . GLU A 1 309 ? 11.631 14.396 44.139 1.00 18.21 324 GLU A C 1
ATOM 2203 O O . GLU A 1 309 ? 11.748 15.074 43.122 1.00 17.37 324 GLU A O 1
ATOM 2214 N N . PRO A 1 310 ? 12.703 13.989 44.855 1.00 17.75 325 PRO A N 1
ATOM 2215 C CA . PRO A 1 310 ? 14.000 14.324 44.304 1.00 17.87 325 PRO A CA 1
ATOM 2216 C C . PRO A 1 310 ? 14.293 13.675 42.912 1.00 17.68 325 PRO A C 1
ATOM 2217 O O . PRO A 1 310 ? 14.968 14.277 42.072 1.00 17.47 325 PRO A O 1
ATOM 2221 N N . LYS A 1 311 ? 13.800 12.470 42.687 1.00 17.84 326 LYS A N 1
ATOM 2222 C CA . LYS A 1 311 ? 13.897 11.852 41.369 1.00 18.55 326 LYS A CA 1
ATOM 2223 C C . LYS A 1 311 ? 13.202 12.700 40.286 1.00 18.93 326 LYS A C 1
ATOM 2224 O O . LYS A 1 311 ? 13.818 12.950 39.259 1.00 17.62 326 LYS A O 1
ATOM 2230 N N . ARG A 1 312 ? 11.955 13.153 40.537 1.00 19.76 327 ARG A N 1
ATOM 2231 C CA . ARG A 1 312 ? 11.232 14.069 39.617 1.00 20.32 327 ARG A CA 1
ATOM 2232 C C . ARG A 1 312 ? 11.973 15.335 39.336 1.00 20.55 327 ARG A C 1
ATOM 2233 O O . ARG A 1 312 ? 11.821 15.891 38.260 1.00 21.44 327 ARG A O 1
ATOM 2241 N N . ARG A 1 313 ? 12.686 15.838 40.346 1.00 20.22 328 ARG A N 1
ATOM 2242 C CA A ARG A 1 313 ? 13.452 17.072 40.208 0.50 20.57 328 ARG A CA 1
ATOM 2243 C CA B ARG A 1 313 ? 13.472 17.067 40.237 0.50 20.64 328 ARG A CA 1
ATOM 2244 C C . ARG A 1 313 ? 14.755 16.871 39.459 1.00 19.97 328 ARG A C 1
ATOM 2245 O O . ARG A 1 313 ? 15.392 17.852 39.043 1.00 20.91 328 ARG A O 1
ATOM 2260 N N . GLY A 1 314 ? 15.154 15.621 39.291 1.00 18.94 329 GLY A N 1
ATOM 2261 C CA . GLY A 1 314 ? 16.422 15.296 38.647 1.00 19.57 329 GLY A CA 1
ATOM 2262 C C . GLY A 1 314 ? 17.658 15.410 39.549 1.00 19.29 329 GLY A C 1
ATOM 2263 O O . GLY A 1 314 ? 18.773 15.474 39.037 1.00 18.16 329 GLY A O 1
ATOM 2264 N N . ILE A 1 315 ? 17.462 15.415 40.885 1.00 19.25 330 ILE A N 1
ATOM 2265 C CA . ILE A 1 315 ? 18.556 15.640 41.843 1.00 18.57 330 ILE A CA 1
ATOM 2266 C C . ILE A 1 315 ? 18.916 14.438 42.700 1.00 19.19 330 ILE A C 1
ATOM 2267 O O . ILE A 1 315 ? 19.707 14.578 43.650 1.00 20.13 330 ILE A O 1
ATOM 2272 N N . PHE A 1 316 ? 18.354 13.273 42.373 1.00 19.59 331 PHE A N 1
ATOM 2273 C CA . PHE A 1 316 ? 18.647 12.027 43.070 1.00 20.18 331 PHE A CA 1
ATOM 2274 C C . PHE A 1 316 ? 19.857 11.298 42.458 1.00 21.61 331 PHE A C 1
ATOM 2275 O O . PHE A 1 316 ? 19.925 11.146 41.250 1.00 20.84 331 PHE A O 1
ATOM 2283 N N . ARG A 1 317 ? 20.783 10.832 43.295 1.00 22.35 332 ARG A N 1
ATOM 2284 C CA . ARG A 1 317 ? 21.924 10.035 42.826 1.00 24.42 332 ARG A CA 1
ATOM 2285 C C . ARG A 1 317 ? 22.114 8.829 43.736 1.00 24.90 332 ARG A C 1
ATOM 2286 O O . ARG A 1 317 ? 22.136 8.987 44.962 1.00 24.28 332 ARG A O 1
ATOM 2294 N N . GLN A 1 318 ? 22.209 7.633 43.157 1.00 25.12 333 GLN A N 1
ATOM 2295 C CA . GLN A 1 318 ? 22.571 6.434 43.918 1.00 26.11 333 GLN A CA 1
ATOM 2296 C C . GLN A 1 318 ? 24.097 6.329 44.015 1.00 26.89 333 GLN A C 1
ATOM 2297 O O . GLN A 1 318 ? 24.813 6.509 43.009 1.00 26.87 333 GLN A O 1
ATOM 2303 N N . ILE A 1 319 ? 24.592 6.049 45.219 1.00 26.61 334 ILE A N 1
ATOM 2304 C CA . ILE A 1 319 ? 26.021 5.970 45.477 1.00 26.94 334 ILE A CA 1
ATOM 2305 C C . ILE A 1 319 ? 26.304 4.586 46.064 1.00 27.55 334 ILE A C 1
ATOM 2306 O O . ILE A 1 319 ? 25.666 4.175 47.028 1.00 28.50 334 ILE A O 1
ATOM 2311 N N . ASP A 1 320 ? 27.260 3.878 45.489 1.00 26.96 335 ASP A N 1
ATOM 2312 C CA . ASP A 1 320 ? 27.680 2.589 46.011 1.00 27.71 335 ASP A CA 1
ATOM 2313 C C . ASP A 1 320 ? 28.736 2.825 47.086 1.00 25.87 335 ASP A C 1
ATOM 2314 O O . ASP A 1 320 ? 29.820 3.325 46.787 1.00 26.18 335 ASP A O 1
ATOM 2319 N N . SER A 1 321 ? 28.424 2.480 48.333 1.00 24.31 336 SER A N 1
ATOM 2320 C CA . SER A 1 321 ? 29.380 2.656 49.433 1.00 23.99 336 SER A CA 1
ATOM 2321 C C . SER A 1 321 ? 30.532 1.657 49.381 1.00 24.57 336 SER A C 1
ATOM 2322 O O . SER A 1 321 ? 31.561 1.885 50.000 1.00 25.07 336 SER A O 1
ATOM 2325 N N . GLY A 1 322 ? 30.334 0.538 48.692 1.00 25.37 337 GLY A N 1
ATOM 2326 C CA . GLY A 1 322 ? 31.350 -0.521 48.612 1.00 26.04 337 GLY A CA 1
ATOM 2327 C C . GLY A 1 322 ? 31.347 -1.392 49.854 1.00 26.67 337 GLY A C 1
ATOM 2328 O O . GLY A 1 322 ? 32.178 -2.284 49.980 1.00 26.99 337 GLY A O 1
ATOM 2329 N N . SER A 1 323 ? 30.422 -1.131 50.783 1.00 26.58 338 SER A N 1
ATOM 2330 C CA . SER A 1 323 ? 30.293 -1.930 51.988 1.00 26.88 338 SER A CA 1
ATOM 2331 C C . SER A 1 323 ? 28.942 -2.594 52.038 1.00 26.99 338 SER A C 1
ATOM 2332 O O . SER A 1 323 ? 27.936 -2.008 51.694 1.00 25.46 338 SER A O 1
ATOM 2335 N N . ASN A 1 324 ? 28.939 -3.822 52.528 1.00 28.51 339 ASN A N 1
ATOM 2336 C CA . ASN A 1 324 ? 27.719 -4.578 52.730 1.00 30.26 339 ASN A CA 1
ATOM 2337 C C . ASN A 1 324 ? 27.304 -4.579 54.199 1.00 30.17 339 ASN A C 1
ATOM 2338 O O . ASN A 1 324 ? 26.334 -5.235 54.563 1.00 30.71 339 ASN A O 1
ATOM 2343 N N . LEU A 1 325 ? 28.012 -3.839 55.046 1.00 30.19 340 LEU A N 1
ATOM 2344 C CA . LEU A 1 325 ? 27.720 -3.873 56.477 1.00 30.29 340 LEU A CA 1
ATOM 2345 C C . LEU A 1 325 ? 26.400 -3.141 56.727 1.00 30.48 340 LEU A C 1
ATOM 2346 O O . LEU A 1 325 ? 26.195 -2.026 56.238 1.00 29.57 340 LEU A O 1
ATOM 2351 N N . THR A 1 326 ? 25.506 -3.811 57.462 1.00 31.09 341 THR A N 1
ATOM 2352 C CA . THR A 1 326 ? 24.264 -3.233 57.936 1.00 30.95 341 THR A CA 1
ATOM 2353 C C . THR A 1 326 ? 24.138 -3.459 59.410 1.00 31.40 341 THR A C 1
ATOM 2354 O O . THR A 1 326 ? 24.790 -4.334 60.000 1.00 31.30 341 THR A O 1
ATOM 2358 N N . THR A 1 327 ? 23.212 -2.715 59.997 1.00 31.27 342 THR A N 1
ATOM 2359 C CA . THR A 1 327 ? 22.957 -2.817 61.412 1.00 31.58 342 THR A CA 1
ATOM 2360 C C . THR A 1 327 ? 22.597 -4.257 61.758 1.00 31.56 342 THR A C 1
ATOM 2361 O O . THR A 1 327 ? 23.085 -4.819 62.752 1.00 31.85 342 THR A O 1
ATOM 2365 N N . ASP A 1 328 ? 21.786 -4.870 60.904 1.00 31.61 343 ASP A N 1
ATOM 2366 C CA . ASP A 1 328 ? 21.406 -6.278 61.074 1.00 31.78 343 ASP A CA 1
ATOM 2367 C C . ASP A 1 328 ? 22.596 -7.225 61.117 1.00 30.58 343 ASP A C 1
ATOM 2368 O O . ASP A 1 328 ? 22.647 -8.110 61.947 1.00 30.66 343 ASP A O 1
ATOM 2373 N N . LEU A 1 329 ? 23.551 -7.037 60.220 1.00 30.21 344 LEU A N 1
ATOM 2374 C CA . LEU A 1 329 ? 24.758 -7.870 60.204 1.00 29.94 344 LEU A CA 1
ATOM 2375 C C . LEU A 1 329 ? 25.695 -7.601 61.407 1.00 30.57 344 LEU A C 1
ATOM 2376 O O . LEU A 1 329 ? 26.370 -8.523 61.883 1.00 30.02 344 LEU A O 1
ATOM 2381 N N . ILE A 1 330 ? 25.717 -6.371 61.936 1.00 31.06 345 ILE A N 1
ATOM 2382 C CA . ILE A 1 330 ? 26.511 -6.088 63.149 1.00 31.32 345 ILE A CA 1
ATOM 2383 C C . ILE A 1 330 ? 25.958 -6.842 64.323 1.00 32.62 345 ILE A C 1
ATOM 2384 O O . ILE A 1 330 ? 26.701 -7.453 65.091 1.00 32.68 345 ILE A O 1
ATOM 2389 N N . VAL A 1 331 ? 24.640 -6.790 64.472 1.00 33.86 346 VAL A N 1
ATOM 2390 C CA . VAL A 1 331 ? 23.970 -7.582 65.486 1.00 35.22 346 VAL A CA 1
ATOM 2391 C C . VAL A 1 331 ? 24.439 -9.025 65.395 1.00 36.51 346 VAL A C 1
ATOM 2392 O O . VAL A 1 331 ? 24.707 -9.657 66.419 1.00 36.63 346 VAL A O 1
ATOM 2396 N N . GLN A 1 332 ? 24.565 -9.528 64.166 1.00 38.24 347 GLN A N 1
ATOM 2397 C CA . GLN A 1 332 ? 25.010 -10.902 63.942 1.00 39.59 347 GLN A CA 1
ATOM 2398 C C . GLN A 1 332 ? 26.478 -11.105 64.285 1.00 39.78 347 GLN A C 1
ATOM 2399 O O . GLN A 1 332 ? 26.807 -12.042 64.992 1.00 40.16 347 GLN A O 1
ATOM 2405 N N . ARG A 1 333 ? 27.357 -10.225 63.825 1.00 40.67 348 ARG A N 1
ATOM 2406 C CA . ARG A 1 333 ? 28.775 -10.353 64.199 1.00 41.35 348 ARG A CA 1
ATOM 2407 C C . ARG A 1 333 ? 29.006 -10.246 65.712 1.00 42.48 348 ARG A C 1
ATOM 2408 O O . ARG A 1 333 ? 29.886 -10.914 66.248 1.00 42.09 348 ARG A O 1
ATOM 2416 N N . ILE A 1 334 ? 28.199 -9.445 66.407 1.00 44.08 349 ILE A N 1
ATOM 2417 C CA . ILE A 1 334 ? 28.429 -9.198 67.831 1.00 45.31 349 ILE A CA 1
ATOM 2418 C C . ILE A 1 334 ? 27.847 -10.285 68.718 1.00 46.76 349 ILE A C 1
ATOM 2419 O O . ILE A 1 334 ? 28.462 -10.652 69.720 1.00 47.17 349 ILE A O 1
ATOM 2424 N N . ILE A 1 335 ? 26.659 -10.793 68.397 1.00 48.26 350 ILE A N 1
ATOM 2425 C CA . ILE A 1 335 ? 26.109 -11.883 69.208 1.00 49.34 350 ILE A CA 1
ATOM 2426 C C . ILE A 1 335 ? 26.866 -13.193 68.931 1.00 50.12 350 ILE A C 1
ATOM 2427 O O . ILE A 1 335 ? 27.122 -13.957 69.856 1.00 50.92 350 ILE A O 1
ATOM 2432 N N . THR A 1 336 ? 27.243 -13.435 67.674 1.00 51.00 351 THR A N 1
ATOM 2433 C CA . THR A 1 336 ? 28.018 -14.630 67.300 1.00 51.28 351 THR A CA 1
ATOM 2434 C C . THR A 1 336 ? 29.485 -14.273 67.131 1.00 51.42 351 THR A C 1
ATOM 2435 O O . THR A 1 336 ? 30.321 -14.681 67.934 1.00 52.30 351 THR A O 1
#

B-factor: mean 24.45, std 9.93, range [6.57, 55.82]

Organism: Homo sapiens (NCBI:txid9606)

GO terms:
  GO:0004306 ethanolamine-phosphate cytidylyltransferase activity (F, IMP)
  GO:0006646 phosphatidylethanolamine biosynthetic process (P, IMP)
  GO:0005789 endoplasmic reticulum membrane (C, TAS)
  GO:0005515 protein binding (F, IPI)
  GO:0004306 ethanolamine-phosphate cytidylyltransferase activity (F, TAS)
  GO:0008654 phospholipid biosynthetic process (P, TAS)

InterPro domains:
  IPR004821 Cytidyltransferase-like domain [PF01467] (26-150)
  IPR004821 Cytidyltransferase-like domain [PF01467] (218-309)
  IPR004821 Cytidyltransferase-like domain [TIGR00125] (24-89)
  IPR004821 Cytidyltransferase-like domain [TIGR00125] (215-283)
  IPR014729 Rossmann-like alpha/beta/alpha sandwich fold [G3DSA:3.40.50.620] (11-179)
  IPR014729 Rossmann-like alpha/beta/alpha sandwich fold [G3DSA:3.40.50.620] (187-356)
  IPR041723 CTP:phosphocholine cytidylyltransferase domain [cd02174] (21-163)
  IPR044608 Ethanolamine-phosphate cytidylyltransferase [PTHR45780] (20-373)

Sequence (297 aa):
GRRAVRVWCDGCYDVHYGHSNQLRQARAGDYLIVGVHTDEEIAKHKGPPVFTQEERYKVQAIKWVDEVVPAAPYVTTLETLDKYNCDFCVHGNDIITLTVDGRDTYEEVKQAGRYRECKRTQGVSTTDLVGRLLWTGVSQQFLQTSQKIIQFASSGKEPQPGETVIYVAGAFDLFHIGHVDFLEKVHRLAERPYIIAGLHFDQEVNHYKGKNYPINLHERTLSVLACRYVSEVVIGAPYAVTAELLSHFKVDLVCHGKTEIIPDRDGSDPYQEEPKRRRGIFRQIDSGSNLTTDLIVQRIIT

Secondary structure (DSSP, 8-state):
-----EEEEEE-----HHHHHHHHHHH---EEEEEE--HHHHHHHSSPPSS-HHHHH--TTBTT--EEEET--SS--HHHHHHTT-SEEEE-S---B-TTS-BTTHHHHHTT-EEE-PPPTT--HHHHHH-------------HHHHHHH---PPPPTTPEEEEEEE--TT--HHHHHHHHHHHTTSSSEEEEEEEE-HHHHHHHH-TT----HHHHHHHHHTBTT--EEEEEE-SS--HHHHHHTT-SEEEE-SSPPPPPTTS--TTHHHHHHT-EEE---S----HHHHHHHHH-

Nearest PDB structures (foldseek):
  3elb-assembly1_A  TM=1.002E+00  e=4.019E-62  Homo sapiens
  4xsv-assembly1_A  TM=1.000E+00  e=2.007E-57  Homo sapiens
  3hl4-assembly1_A  TM=8.182E-01  e=1.714E-11  Rattus norvegicus
  4mvd-assembly1_D  TM=8.198E-01  e=7.083E-11  Rattus norvegicus
  4mvd-assembly2_G  TM=7.543E-01  e=4.160E-11  Rattus norvegicus

Radius of gyration: 20.46 Å; Cα contacts (8 Å, |Δi|>4): 523; chains: 1; bounding box: 57×45×54 Å